Protein AF-A0A812ZFD6-F1 (afdb_monomer)

pLDDT: mean 90.77, std 9.36, range [38.59, 98.44]

Solvent-accessible surface area (backbone atoms only — not comparable to full-atom values): 11708 Å² total; per-residue (Å²): 133,84,74,89,62,96,63,64,65,42,77,73,43,63,62,68,62,51,49,51,53,52,51,54,50,46,64,74,76,55,88,81,48,43,48,73,35,71,71,70,52,71,67,58,51,50,53,51,50,45,55,52,24,56,77,69,76,43,89,73,66,91,85,62,71,73,62,42,67,84,71,52,50,74,67,37,48,49,30,48,52,52,41,55,52,52,45,33,72,73,69,74,47,64,62,62,75,36,69,48,34,31,36,43,47,61,55,60,52,87,73,61,50,33,6,83,84,71,63,39,68,55,82,57,44,71,88,64,56,49,43,31,27,55,51,62,36,31,60,65,48,42,52,24,48,40,38,70,23,60,44,30,63,41,69,67,50,6,59,75,68,74,47,78,60,48,87,61,83,52,52,69,60,41,46,58,62,41,18,71,57,65,40,47,59,60,52,52,49,52,50,50,48,57,62,65,20,48,41,77,60,88,127

Secondary structure (DSSP, 8-state):
-----SS-EEE-S-HHHHHHHHHHHHHHH----GGGG----HHHHHHHHHHHHHHHT----TT--S--GGGS-HHHHHHHHHHHHHHHHHH-S-TTT-TT-EEETTS-GGG--BGGGTSSPPPP-TT---EEETTTTEEPPHHHHHHTTT---SHHHHHHHTSPPPP---HHHHHHHHHT---HHHHHHHHHHHHHHEEEPP-

Radius of gyration: 20.49 Å; Cα contacts (8 Å, |Δi|>4): 259; chains: 1; bounding box: 62×33×55 Å

Structure (mmCIF, N/CA/C/O backbone):
data_AF-A0A812ZFD6-F1
#
_entry.id   AF-A0A812ZFD6-F1
#
loop_
_atom_site.group_PDB
_atom_site.id
_atom_site.type_symbol
_atom_site.label_atom_id
_atom_site.label_alt_id
_atom_site.label_comp_id
_atom_site.label_asym_id
_atom_site.label_entity_id
_atom_site.label_seq_id
_atom_site.pdbx_PDB_ins_code
_atom_site.Cartn_x
_atom_site.Cartn_y
_atom_site.Cartn_z
_atom_site.occupancy
_atom_site.B_iso_or_equiv
_atom_site.auth_seq_id
_atom_site.auth_comp_id
_atom_site.auth_asym_id
_atom_site.auth_atom_id
_atom_site.pdbx_PDB_model_num
ATOM 1 N N . MET A 1 1 ? -20.388 11.808 10.481 1.00 38.59 1 MET A N 1
ATOM 2 C CA . MET A 1 1 ? -21.717 12.448 10.533 1.00 38.59 1 MET A CA 1
ATOM 3 C C . MET A 1 1 ? -22.554 11.677 11.541 1.00 38.59 1 MET A C 1
ATOM 5 O O . MET A 1 1 ? -23.164 10.678 11.188 1.00 38.59 1 MET A O 1
ATOM 9 N N . VAL A 1 2 ? -22.469 12.066 12.817 1.00 45.75 2 VAL A N 1
ATOM 10 C CA . VAL A 1 2 ? -23.421 11.618 13.841 1.00 45.75 2 VAL A CA 1
ATOM 11 C C . VAL A 1 2 ? -24.739 12.280 13.464 1.00 45.75 2 VAL A C 1
ATOM 13 O O . VAL A 1 2 ? -24.801 13.498 13.312 1.00 45.75 2 VAL A O 1
ATOM 16 N N . LEU A 1 3 ? -25.725 11.453 13.144 1.00 46.94 3 LEU A N 1
ATOM 17 C CA . LEU A 1 3 ? -27.019 11.868 12.624 1.00 46.94 3 LEU A CA 1
ATOM 18 C C . LEU A 1 3 ? -27.695 12.857 13.581 1.00 46.94 3 LEU A C 1
ATOM 20 O O . LEU A 1 3 ? -27.591 12.731 14.802 1.00 46.94 3 LEU A O 1
ATOM 24 N N . SER A 1 4 ? -28.418 13.816 13.003 1.00 48.81 4 SER A N 1
ATOM 25 C CA . SER A 1 4 ? -29.312 14.751 13.684 1.00 48.81 4 SER A CA 1
ATOM 26 C C . SER A 1 4 ? -30.487 13.998 14.321 1.00 48.81 4 SER A C 1
ATOM 28 O O . SER A 1 4 ? -31.619 14.029 13.831 1.00 48.81 4 SER A O 1
ATOM 30 N N . HIS A 1 5 ? -30.241 13.247 15.387 1.00 54.66 5 HIS A N 1
ATOM 31 C CA . HIS A 1 5 ? -31.330 12.658 16.143 1.00 54.66 5 HIS A CA 1
ATOM 32 C C . HIS A 1 5 ? -32.097 13.791 16.835 1.00 54.66 5 HIS A C 1
ATOM 34 O O . HIS A 1 5 ? -31.518 14.596 17.555 1.00 54.66 5 HIS A O 1
ATOM 40 N N . LYS A 1 6 ? -33.425 13.836 16.654 1.00 74.06 6 LYS A N 1
ATOM 41 C CA . LYS A 1 6 ? -34.334 14.744 17.389 1.00 74.06 6 LYS A CA 1
ATOM 42 C C . LYS A 1 6 ? -34.405 14.438 18.898 1.00 74.06 6 LYS A C 1
ATOM 44 O O . LYS A 1 6 ? -35.226 15.011 19.606 1.00 74.06 6 LYS A O 1
ATOM 49 N N . GLN A 1 7 ? -33.608 13.488 19.380 1.00 80.31 7 GLN A N 1
ATOM 50 C CA . GLN A 1 7 ? -33.597 13.032 20.762 1.00 80.31 7 GLN A CA 1
ATOM 51 C C . GLN A 1 7 ? -32.464 13.721 21.514 1.00 80.31 7 GLN A C 1
ATOM 53 O O . GLN A 1 7 ? -31.353 13.837 21.003 1.00 80.31 7 GLN A O 1
ATOM 58 N N . ARG A 1 8 ? -32.745 14.163 22.741 1.00 84.81 8 ARG A N 1
ATOM 59 C CA . ARG A 1 8 ? -31.721 14.738 23.613 1.00 84.81 8 ARG A CA 1
ATOM 60 C C . ARG A 1 8 ? -30.782 13.629 24.091 1.00 84.81 8 ARG A C 1
ATOM 62 O O . ARG A 1 8 ? -31.230 12.599 24.597 1.00 84.81 8 ARG A O 1
ATOM 69 N N . THR A 1 9 ? -29.485 13.857 23.947 1.00 88.94 9 THR A N 1
ATOM 70 C CA . THR A 1 9 ? -28.424 12.965 24.423 1.00 88.94 9 THR A CA 1
ATOM 71 C C . THR A 1 9 ? -27.574 13.678 25.464 1.00 88.94 9 THR A C 1
ATOM 73 O O . THR A 1 9 ? -27.375 14.888 25.370 1.00 88.94 9 THR A O 1
ATOM 76 N N . ARG A 1 10 ? -27.032 12.931 26.428 1.00 89.50 10 ARG A N 1
ATOM 77 C CA . ARG A 1 10 ? -25.991 13.416 27.346 1.00 89.50 10 ARG A CA 1
ATOM 78 C C . ARG A 1 10 ? -24.670 12.717 27.056 1.00 89.50 10 ARG A C 1
ATOM 80 O O . ARG A 1 10 ? -24.667 11.543 26.683 1.00 89.50 10 ARG A O 1
ATOM 87 N N . GLN A 1 11 ? -23.567 13.430 27.247 1.00 90.94 11 GLN A N 1
ATOM 88 C CA . GLN A 1 11 ? -22.231 12.857 27.145 1.00 90.94 11 GLN A CA 1
ATOM 89 C C . GLN A 1 11 ? -21.923 12.049 28.415 1.00 90.94 11 GLN A C 1
ATOM 91 O O . GLN A 1 11 ? -22.030 12.570 29.522 1.00 90.94 11 GLN A O 1
ATOM 96 N N . LEU A 1 12 ? -21.588 10.769 28.258 1.00 92.19 12 LEU A N 1
ATOM 97 C CA . LEU A 1 12 ? -21.222 9.859 29.348 1.00 92.19 12 LEU A CA 1
ATOM 98 C C . LEU A 1 12 ? -19.718 9.837 29.630 1.00 92.19 12 LEU A C 1
ATOM 100 O O . LEU A 1 12 ? -19.311 9.527 30.746 1.00 92.19 12 LEU A O 1
ATOM 104 N N . GLN A 1 13 ? -18.901 10.094 28.609 1.00 91.19 13 GLN A N 1
ATOM 105 C CA . GLN A 1 13 ? -17.442 10.004 28.663 1.00 91.19 13 GLN A CA 1
ATOM 106 C C . GLN A 1 13 ? -16.828 11.180 27.913 1.00 91.19 13 GLN A C 1
ATOM 108 O O . GLN A 1 13 ? -17.342 11.579 26.865 1.00 91.19 13 GLN A O 1
ATOM 113 N N . ASP A 1 14 ? -15.702 11.690 28.401 1.00 92.88 14 ASP A N 1
ATOM 114 C CA . ASP A 1 14 ? -14.874 12.629 27.648 1.00 92.88 14 ASP A CA 1
ATOM 115 C C . ASP A 1 14 ? -14.377 11.955 26.353 1.00 92.88 14 ASP A C 1
ATOM 117 O O . ASP A 1 14 ? -13.697 10.924 26.383 1.00 92.88 14 ASP A O 1
ATOM 121 N N . VAL A 1 15 ? -14.779 12.510 25.207 1.00 89.50 15 VAL A N 1
ATOM 122 C CA . VAL A 1 15 ? -14.494 11.955 23.875 1.00 89.50 15 VAL A CA 1
ATOM 123 C C . VAL A 1 15 ? -12.992 11.958 23.592 1.00 89.50 15 VAL A C 1
ATOM 125 O O . VAL A 1 15 ? -12.472 10.982 23.049 1.00 89.50 15 VAL A O 1
ATOM 128 N N . GLU A 1 16 ? -12.290 13.026 23.972 1.00 90.56 16 GLU A N 1
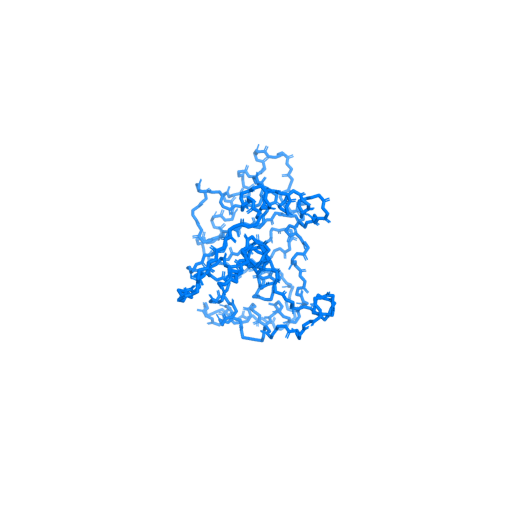ATOM 129 C CA . GLU A 1 16 ? -10.857 13.178 23.722 1.00 90.56 16 GLU A CA 1
ATOM 130 C C . GLU A 1 16 ? -10.064 12.199 24.583 1.00 90.56 16 GLU A C 1
ATOM 132 O O . GLU A 1 16 ? -9.180 11.496 24.083 1.00 90.56 16 GLU A O 1
ATOM 137 N N . GLN A 1 17 ? -10.438 12.073 25.860 1.00 92.12 17 GLN A N 1
ATOM 138 C CA . GLN A 1 17 ? -9.805 11.131 26.774 1.00 92.12 17 GLN A CA 1
ATOM 139 C C . GLN A 1 17 ? -10.021 9.678 26.328 1.00 92.12 17 GLN A C 1
ATOM 141 O O . GLN A 1 17 ? -9.078 8.879 26.339 1.00 92.12 17 GLN A O 1
ATOM 146 N N . LEU A 1 18 ? -11.240 9.318 25.911 1.00 90.31 18 LEU A N 1
ATOM 147 C CA . LEU A 1 18 ? -11.539 7.971 25.425 1.00 90.31 18 LEU A CA 1
ATOM 148 C C . LEU A 1 18 ? -10.776 7.664 24.129 1.00 90.31 18 LEU A C 1
ATOM 150 O O . LEU A 1 18 ? -10.154 6.604 24.021 1.00 90.31 18 LEU A O 1
ATOM 154 N N . TYR A 1 19 ? -10.758 8.601 23.179 1.00 88.38 19 TYR A N 1
ATOM 155 C CA . TYR A 1 19 ? -9.996 8.466 21.939 1.00 88.38 19 TYR A CA 1
ATOM 156 C C . TYR A 1 19 ? -8.495 8.284 22.204 1.00 88.38 19 TYR A C 1
ATOM 158 O O . TYR A 1 19 ? -7.869 7.389 21.625 1.00 88.38 19 TYR A O 1
ATOM 166 N N . ALA A 1 20 ? -7.917 9.077 23.112 1.00 90.56 20 ALA A N 1
ATOM 167 C CA . ALA A 1 20 ? -6.512 8.967 23.494 1.00 90.56 20 ALA A CA 1
ATOM 168 C C . ALA A 1 20 ? -6.195 7.593 24.106 1.00 90.56 20 ALA A C 1
ATOM 170 O O . ALA A 1 20 ? -5.215 6.957 23.712 1.00 90.56 20 ALA A O 1
ATOM 171 N N . ARG A 1 21 ? -7.054 7.089 25.004 1.00 92.00 21 ARG A N 1
ATOM 172 C CA . ARG A 1 21 ? -6.899 5.760 25.624 1.00 92.00 21 ARG A CA 1
ATOM 173 C C . ARG A 1 21 ? -6.946 4.631 24.596 1.00 92.00 21 ARG A C 1
ATOM 175 O O . ARG A 1 21 ? -6.080 3.757 24.617 1.00 92.00 21 ARG A O 1
ATOM 182 N N . VAL A 1 22 ? -7.924 4.648 23.687 1.00 88.75 22 VAL A N 1
ATOM 183 C CA . VAL A 1 22 ? -8.048 3.633 22.625 1.00 88.75 22 VAL A CA 1
ATOM 184 C C . VAL A 1 22 ? -6.852 3.697 21.673 1.00 88.75 22 VAL A C 1
ATOM 186 O O . VAL A 1 22 ? -6.271 2.664 21.346 1.00 88.75 22 VAL A O 1
ATOM 189 N N . SER A 1 23 ? -6.422 4.899 21.286 1.00 88.69 23 SER A N 1
ATOM 190 C CA . SER A 1 23 ? -5.265 5.088 20.403 1.00 88.69 23 SER A CA 1
ATOM 191 C C . SER A 1 23 ? -3.971 4.563 21.028 1.00 88.69 23 SER A C 1
ATOM 193 O O . SER A 1 23 ? -3.224 3.836 20.376 1.00 88.69 23 SER A O 1
ATOM 195 N N . GLN A 1 24 ? -3.720 4.869 22.306 1.00 90.56 24 GLN A N 1
ATOM 196 C CA . GLN A 1 24 ? -2.566 4.344 23.043 1.00 90.56 24 GLN A CA 1
ATOM 197 C C . GLN A 1 24 ? -2.605 2.818 23.153 1.00 90.56 24 GLN A C 1
ATOM 199 O O . GLN A 1 24 ? -1.572 2.166 23.003 1.00 90.56 24 GLN A O 1
ATOM 204 N N . HIS A 1 25 ? -3.789 2.241 23.381 1.00 91.31 25 HIS A N 1
ATOM 205 C CA . HIS A 1 25 ? -3.961 0.793 23.398 1.00 91.31 25 HIS A CA 1
ATOM 206 C C . HIS A 1 25 ? -3.584 0.180 22.042 1.00 91.31 25 HIS A C 1
ATOM 208 O O . HIS A 1 25 ? -2.749 -0.718 21.992 1.00 91.31 25 HIS A O 1
ATOM 214 N N . ILE A 1 26 ? -4.108 0.711 20.934 1.00 88.25 26 ILE A N 1
ATOM 215 C CA . ILE A 1 26 ? -3.783 0.219 19.586 1.00 88.25 26 ILE A CA 1
ATOM 216 C C . ILE A 1 26 ? -2.277 0.307 19.317 1.00 88.25 26 ILE A C 1
ATOM 218 O O . ILE A 1 26 ? -1.687 -0.681 18.899 1.00 88.25 26 ILE A O 1
ATOM 222 N N . VAL A 1 27 ? -1.636 1.442 19.615 1.00 87.50 27 VAL A N 1
ATOM 223 C CA . VAL A 1 27 ? -0.183 1.620 19.418 1.00 87.50 27 VAL A CA 1
ATOM 224 C C . VAL A 1 27 ? 0.639 0.610 20.227 1.00 87.50 27 VAL A C 1
ATOM 226 O O . VAL A 1 27 ? 1.700 0.185 19.777 1.00 87.50 27 VAL A O 1
ATOM 229 N N . ARG A 1 28 ? 0.162 0.207 21.411 1.00 91.06 28 ARG A N 1
ATOM 230 C CA . ARG A 1 28 ? 0.856 -0.755 22.276 1.00 91.06 28 ARG A CA 1
ATOM 231 C C . ARG A 1 28 ? 0.767 -2.196 21.771 1.00 91.06 28 ARG A C 1
ATOM 233 O O . ARG A 1 28 ? 1.714 -2.949 21.975 1.00 91.06 28 ARG A O 1
ATOM 240 N N . TYR A 1 29 ? -0.356 -2.586 21.170 1.00 90.56 29 TYR A N 1
ATOM 241 C CA . TYR A 1 29 ? -0.624 -3.985 20.806 1.00 90.56 29 TYR A CA 1
ATOM 242 C C . TYR A 1 29 ? -0.514 -4.274 19.308 1.00 90.56 29 TYR A C 1
ATOM 244 O O . TYR A 1 29 ? -0.352 -5.429 18.924 1.00 90.56 29 TYR A O 1
ATOM 252 N N . VAL A 1 30 ? -0.581 -3.250 18.458 1.00 87.50 30 VAL A N 1
ATOM 253 C CA . VAL A 1 30 ? -0.520 -3.396 17.005 1.00 87.50 30 VAL A CA 1
ATOM 254 C C . VAL A 1 30 ? 0.783 -2.794 16.501 1.00 87.50 30 VAL A C 1
ATOM 256 O O . VAL A 1 30 ? 0.959 -1.578 16.474 1.00 87.50 30 VAL A O 1
ATOM 259 N N . SER A 1 31 ? 1.689 -3.660 16.054 1.00 88.69 31 SER A N 1
ATOM 260 C CA . SER A 1 31 ? 2.886 -3.264 15.319 1.00 88.69 31 SER A CA 1
ATOM 261 C C . SER A 1 31 ? 2.797 -3.860 13.923 1.00 88.69 31 SER A C 1
ATOM 263 O O . SER A 1 31 ? 2.848 -5.074 13.764 1.00 88.69 31 SER A O 1
ATOM 265 N N . THR A 1 32 ? 2.605 -3.002 12.925 1.00 93.25 32 THR A N 1
ATOM 266 C CA . THR A 1 32 ? 2.693 -3.381 11.512 1.00 93.25 32 THR A CA 1
ATOM 267 C C . THR A 1 32 ? 3.792 -2.569 10.856 1.00 93.25 32 THR A C 1
ATOM 269 O O . THR A 1 32 ? 4.031 -1.408 11.200 1.00 93.25 32 THR A O 1
ATOM 272 N N . GLN A 1 33 ? 4.466 -3.187 9.902 1.00 96.75 33 GLN A N 1
ATOM 273 C CA . GLN A 1 33 ? 5.512 -2.596 9.094 1.00 96.75 33 GLN A CA 1
ATOM 274 C C . GLN A 1 33 ? 5.076 -2.576 7.626 1.00 96.75 33 GLN A C 1
ATOM 276 O O . GLN A 1 33 ? 4.234 -3.374 7.213 1.00 96.75 33 GLN A O 1
ATOM 281 N N . PRO A 1 34 ? 5.652 -1.697 6.787 1.00 97.69 34 PRO A N 1
ATOM 282 C CA . PRO A 1 34 ? 5.332 -1.656 5.365 1.00 97.69 34 PRO A CA 1
ATOM 283 C C . PRO A 1 34 ? 5.435 -3.019 4.674 1.00 97.69 34 PRO A C 1
ATOM 285 O O . PRO A 1 34 ? 4.625 -3.309 3.799 1.00 97.69 34 PRO A O 1
ATOM 288 N N . SER A 1 35 ? 6.400 -3.855 5.071 1.00 97.81 35 SER A N 1
ATOM 289 C CA . SER A 1 35 ? 6.595 -5.193 4.507 1.00 97.81 35 SER A CA 1
ATOM 290 C C . SER A 1 35 ? 5.449 -6.174 4.780 1.00 97.81 35 SER A C 1
ATOM 292 O O . SER A 1 35 ? 5.219 -7.032 3.927 1.00 97.81 35 SER A O 1
ATOM 294 N N . ASP A 1 36 ? 4.708 -6.016 5.880 1.00 97.12 36 ASP A N 1
ATOM 295 C CA . ASP A 1 36 ? 3.601 -6.905 6.270 1.00 97.12 36 ASP A CA 1
ATOM 296 C C . ASP A 1 36 ? 2.416 -6.811 5.302 1.00 97.12 36 ASP A C 1
ATOM 298 O O . ASP A 1 36 ? 1.641 -7.751 5.152 1.00 97.12 36 ASP A O 1
ATOM 302 N N . TYR A 1 37 ? 2.291 -5.685 4.597 1.00 97.38 37 TYR A N 1
ATOM 303 C CA . TYR A 1 37 ? 1.21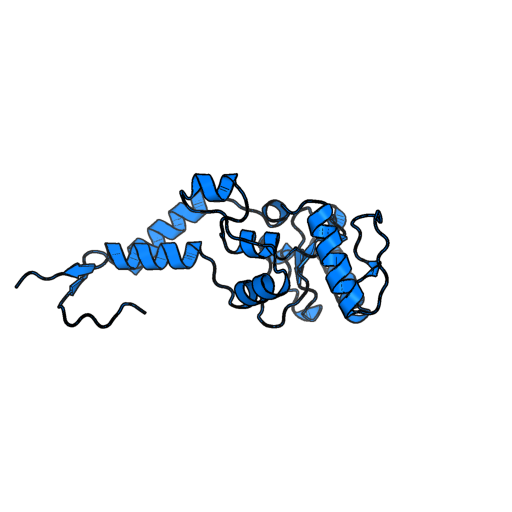5 -5.467 3.635 1.00 97.38 37 TYR A CA 1
ATOM 304 C C . TYR A 1 37 ? 1.478 -6.105 2.271 1.00 97.38 37 TYR A C 1
ATOM 306 O O . TYR A 1 37 ? 0.569 -6.122 1.448 1.00 97.38 37 TYR A O 1
ATOM 314 N N . PHE A 1 38 ? 2.680 -6.631 2.003 1.00 97.44 38 PHE A N 1
ATOM 315 C CA . PHE A 1 38 ? 3.032 -7.244 0.716 1.00 97.44 38 PHE A CA 1
ATOM 316 C C . PHE A 1 38 ? 2.605 -8.717 0.644 1.00 97.44 38 PHE A C 1
ATOM 318 O O . PHE A 1 38 ? 3.441 -9.619 0.593 1.00 97.44 38 PHE A O 1
ATOM 325 N N . ILE A 1 39 ? 1.292 -8.935 0.660 1.00 97.06 39 ILE A N 1
ATOM 326 C CA . ILE A 1 39 ? 0.635 -10.247 0.758 1.00 97.06 39 ILE A CA 1
ATOM 327 C C . ILE A 1 39 ? 0.231 -10.858 -0.592 1.00 97.06 39 ILE A C 1
ATOM 329 O O . ILE A 1 39 ? -0.281 -11.977 -0.617 1.00 97.06 39 ILE A O 1
ATOM 333 N N . SER A 1 40 ? 0.380 -10.133 -1.707 1.00 95.88 40 SER A N 1
ATOM 334 C CA . SER A 1 40 ? -0.072 -10.649 -3.002 1.00 95.88 40 SER A CA 1
ATOM 335 C C . SER A 1 40 ? 0.837 -11.753 -3.521 1.00 95.88 40 SER A C 1
ATOM 337 O O . SER A 1 40 ? 2.066 -11.645 -3.479 1.00 95.88 40 SER A O 1
ATOM 339 N N . ASP A 1 41 ? 0.218 -12.790 -4.081 1.00 94.06 41 ASP A N 1
ATOM 340 C CA . ASP A 1 41 ? 0.938 -13.876 -4.735 1.00 94.06 41 ASP A CA 1
ATOM 341 C C . ASP A 1 41 ? 1.509 -13.448 -6.103 1.00 94.06 41 ASP A C 1
ATOM 343 O O . ASP A 1 41 ? 1.261 -12.350 -6.623 1.00 94.06 41 ASP A O 1
ATOM 347 N N . LYS A 1 42 ? 2.311 -14.333 -6.706 1.00 92.75 42 LYS A N 1
ATOM 348 C CA . LYS A 1 42 ? 2.943 -14.081 -8.009 1.00 92.75 42 LYS A CA 1
ATOM 349 C C . LYS A 1 42 ? 1.905 -13.865 -9.119 1.00 92.75 42 LYS A C 1
ATOM 351 O O . LYS A 1 42 ? 2.127 -13.034 -9.998 1.00 92.75 42 LYS A O 1
ATOM 356 N N . THR A 1 43 ? 0.783 -14.579 -9.079 1.00 91.69 43 THR A N 1
ATOM 357 C CA . THR A 1 43 ? -0.283 -14.502 -10.086 1.00 91.69 43 THR A CA 1
ATOM 358 C C . THR A 1 43 ? -0.966 -13.137 -10.052 1.00 91.69 43 THR A C 1
ATOM 360 O O . THR A 1 43 ? -1.141 -12.503 -11.094 1.00 91.69 43 THR A O 1
ATOM 363 N N . GLU A 1 44 ? -1.291 -12.636 -8.861 1.00 92.12 44 GLU A N 1
ATOM 364 C CA . GLU A 1 44 ? -1.852 -11.303 -8.650 1.00 92.12 44 GLU A CA 1
ATOM 365 C C . GLU A 1 44 ? -0.886 -10.207 -9.112 1.00 92.12 44 GLU A C 1
ATOM 367 O O . GLU A 1 44 ? -1.299 -9.282 -9.818 1.00 92.12 44 GLU A O 1
ATOM 372 N N . CYS A 1 45 ? 0.403 -10.341 -8.777 1.00 94.06 45 CYS A N 1
ATOM 373 C CA . CYS A 1 45 ? 1.440 -9.407 -9.215 1.00 94.06 45 CYS A CA 1
ATOM 374 C C . CYS A 1 45 ? 1.548 -9.356 -10.749 1.00 94.06 45 CYS A C 1
ATOM 376 O O . CYS A 1 45 ? 1.565 -8.268 -11.329 1.00 94.06 45 CYS A O 1
ATOM 378 N N . ILE A 1 46 ? 1.569 -10.516 -11.419 1.00 92.69 46 ILE A N 1
ATOM 379 C CA . ILE A 1 46 ? 1.626 -10.604 -12.888 1.00 92.69 46 ILE A CA 1
ATOM 380 C C . ILE A 1 46 ? 0.376 -9.989 -13.518 1.00 92.69 46 ILE A C 1
ATOM 382 O O . ILE A 1 46 ? 0.490 -9.222 -14.474 1.00 92.69 46 ILE A O 1
ATOM 386 N N . ARG A 1 47 ? -0.814 -10.272 -12.977 1.00 91.50 47 ARG A N 1
ATOM 387 C CA . ARG A 1 47 ? -2.075 -9.715 -13.482 1.00 91.50 47 ARG A CA 1
ATOM 388 C C . ARG A 1 47 ? -2.064 -8.186 -13.450 1.00 91.50 47 ARG A C 1
ATOM 390 O O . ARG A 1 47 ? -2.451 -7.541 -14.423 1.00 91.50 47 ARG A O 1
ATOM 397 N N . GLU A 1 48 ? -1.593 -7.584 -12.360 1.00 92.88 48 GLU A N 1
ATOM 398 C CA . GLU A 1 48 ? -1.468 -6.125 -12.286 1.00 92.88 48 GLU A CA 1
ATOM 399 C C . GLU A 1 48 ? -0.398 -5.559 -13.212 1.00 92.88 48 GLU A C 1
ATOM 401 O O . GLU A 1 48 ? -0.629 -4.531 -13.858 1.00 92.88 48 GLU A O 1
ATOM 406 N N . ALA A 1 49 ? 0.745 -6.238 -13.318 1.00 94.06 49 ALA A N 1
ATOM 407 C CA . ALA A 1 49 ? 1.791 -5.874 -14.262 1.00 94.06 49 ALA A CA 1
ATOM 408 C C . ALA A 1 49 ? 1.255 -5.857 -15.702 1.00 94.06 49 ALA A C 1
ATOM 410 O O . ALA A 1 49 ? 1.483 -4.886 -16.420 1.00 94.06 49 ALA A O 1
ATOM 411 N N . GLN A 1 50 ? 0.470 -6.862 -16.102 1.00 93.50 50 GLN A N 1
ATOM 412 C CA . GLN A 1 50 ? -0.163 -6.943 -17.423 1.00 93.50 50 GLN A CA 1
ATOM 413 C C . GLN A 1 50 ? -1.151 -5.799 -17.676 1.00 93.50 50 GLN A C 1
ATOM 415 O O . GLN A 1 50 ? -1.110 -5.176 -18.740 1.00 93.50 50 GLN A O 1
ATOM 420 N N 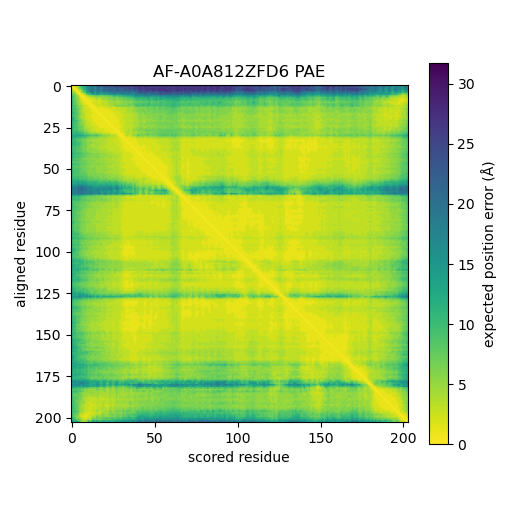. ILE A 1 51 ? -2.009 -5.476 -16.701 1.00 92.88 51 ILE A N 1
ATOM 421 C CA . ILE A 1 51 ? -2.946 -4.345 -16.807 1.00 92.88 51 ILE A CA 1
ATOM 422 C C . ILE A 1 51 ? -2.171 -3.042 -17.028 1.00 92.88 51 ILE A C 1
ATOM 424 O O . ILE A 1 51 ? -2.505 -2.259 -17.920 1.00 92.88 51 ILE A O 1
ATOM 428 N N . ARG A 1 52 ? -1.112 -2.812 -16.243 1.00 93.25 52 ARG A N 1
ATOM 429 C CA . ARG A 1 52 ? -0.301 -1.592 -16.334 1.00 93.25 52 ARG A CA 1
ATOM 430 C C . ARG A 1 52 ? 0.505 -1.530 -17.628 1.00 93.25 52 ARG A C 1
ATOM 432 O O . ARG A 1 52 ? 0.603 -0.465 -18.229 1.00 93.25 52 ARG A O 1
ATOM 439 N N . ALA A 1 53 ? 1.054 -2.653 -18.072 1.00 94.50 53 ALA A N 1
ATOM 440 C CA . ALA A 1 53 ? 1.789 -2.744 -19.323 1.00 94.50 53 ALA A CA 1
ATOM 441 C C . ALA A 1 53 ? 0.882 -2.463 -20.524 1.00 94.50 53 ALA A C 1
ATOM 443 O O . ALA A 1 53 ? 1.241 -1.655 -21.374 1.00 94.50 53 ALA A O 1
ATOM 444 N N . THR A 1 54 ? -0.342 -3.000 -20.515 1.00 94.75 54 THR A N 1
ATOM 445 C CA . THR A 1 54 ? -1.373 -2.696 -21.519 1.00 94.75 54 THR A CA 1
ATOM 446 C C . THR A 1 54 ? -1.678 -1.198 -21.562 1.00 94.75 54 THR A C 1
ATOM 448 O O . THR A 1 54 ? -1.671 -0.602 -22.634 1.00 94.75 54 THR A O 1
ATOM 451 N N . GLN A 1 55 ? -1.859 -0.555 -20.401 1.00 93.19 55 GLN A N 1
ATOM 452 C CA . GLN A 1 55 ? -2.053 0.903 -20.313 1.00 93.19 55 GLN A CA 1
ATOM 453 C C . GLN A 1 55 ? -0.866 1.708 -20.864 1.00 93.19 55 GLN A C 1
ATOM 455 O O . GLN A 1 55 ? -1.045 2.844 -21.291 1.00 93.19 55 GLN A O 1
ATOM 460 N N . ARG A 1 56 ? 0.343 1.141 -20.821 1.00 94.62 56 ARG A N 1
ATOM 461 C CA . ARG A 1 56 ? 1.589 1.771 -21.282 1.00 94.62 56 ARG A CA 1
ATOM 462 C C . ARG A 1 56 ? 1.979 1.364 -22.708 1.00 94.62 56 ARG A C 1
ATOM 464 O O . ARG A 1 56 ? 2.993 1.847 -23.196 1.00 94.62 56 ARG A O 1
ATOM 471 N N . GLY A 1 57 ? 1.219 0.484 -23.364 1.00 95.06 57 GLY A N 1
ATOM 472 C CA . GLY A 1 57 ? 1.571 -0.064 -24.679 1.00 95.06 57 GLY A CA 1
ATOM 473 C C . GLY A 1 57 ? 2.810 -0.971 -24.671 1.00 95.06 57 GLY A C 1
ATOM 474 O O . GLY A 1 57 ? 3.457 -1.131 -25.701 1.00 95.06 57 GLY A O 1
ATOM 475 N N . VAL A 1 58 ? 3.161 -1.559 -23.523 1.00 94.19 58 VAL A N 1
ATOM 476 C CA . VAL A 1 58 ? 4.311 -2.464 -23.359 1.00 94.19 58 VAL A CA 1
ATOM 477 C C . VAL A 1 58 ? 3.814 -3.909 -23.285 1.00 94.19 58 VAL A C 1
ATOM 479 O O . VAL A 1 58 ? 2.791 -4.191 -22.660 1.00 94.19 58 VAL A O 1
ATOM 482 N N . ARG A 1 59 ? 4.534 -4.850 -23.904 1.00 89.06 59 ARG A N 1
ATOM 483 C CA . ARG A 1 59 ? 4.238 -6.287 -23.786 1.00 89.06 59 ARG A CA 1
ATOM 484 C C . ARG A 1 59 ? 4.931 -6.871 -22.556 1.00 89.06 59 ARG A C 1
ATOM 486 O O . ARG A 1 59 ? 6.128 -6.677 -22.379 1.00 89.06 59 ARG A O 1
ATOM 493 N N . VAL A 1 60 ? 4.186 -7.614 -21.739 1.00 87.94 60 VAL A N 1
ATOM 494 C CA . VAL A 1 60 ? 4.722 -8.405 -20.620 1.00 87.94 60 VAL A CA 1
ATOM 495 C C . VAL A 1 60 ? 4.590 -9.876 -20.968 1.00 87.94 60 VAL A C 1
ATOM 497 O O . VAL A 1 60 ? 3.495 -10.338 -21.291 1.00 87.94 60 VAL A O 1
ATOM 500 N N . TYR A 1 61 ? 5.698 -10.607 -20.893 1.00 84.56 61 TYR A N 1
ATOM 501 C CA . TYR A 1 61 ? 5.705 -12.041 -21.150 1.00 84.56 61 TYR A CA 1
ATOM 502 C C . TYR A 1 61 ? 5.267 -12.818 -19.899 1.00 84.56 61 TYR A C 1
ATOM 504 O O . TYR A 1 61 ? 5.782 -12.554 -18.806 1.00 84.56 61 TYR A O 1
ATOM 512 N N . PRO A 1 62 ? 4.336 -13.781 -20.031 1.00 76.56 62 PRO A N 1
ATOM 513 C CA . PRO A 1 62 ? 4.004 -14.701 -18.950 1.00 76.56 62 PRO A CA 1
ATOM 514 C C . PRO A 1 62 ? 5.262 -15.457 -18.507 1.00 76.56 62 PRO A C 1
ATOM 516 O O . PRO A 1 62 ? 5.971 -16.015 -19.338 1.00 76.56 62 PRO A O 1
ATOM 519 N N . GLY A 1 63 ? 5.551 -15.461 -17.205 1.00 78.12 63 GLY A N 1
ATOM 520 C CA . GLY A 1 63 ? 6.715 -16.157 -16.642 1.00 78.12 63 GLY A CA 1
ATOM 521 C C . GLY A 1 63 ? 7.946 -15.284 -16.389 1.00 78.12 63 GLY A C 1
ATOM 522 O O . GLY A 1 63 ? 8.880 -15.767 -15.751 1.00 78.12 63 GLY A O 1
ATOM 523 N N . ALA A 1 64 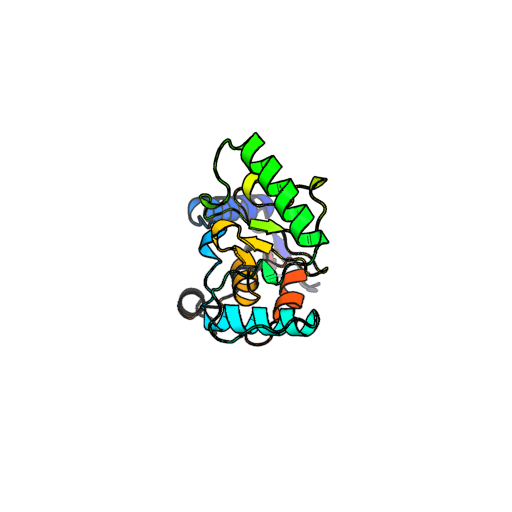? 7.934 -14.011 -16.799 1.00 69.88 64 ALA A N 1
ATOM 524 C CA . ALA A 1 64 ? 8.973 -13.063 -16.409 1.00 69.88 64 ALA A CA 1
ATOM 525 C C . ALA A 1 64 ? 9.072 -12.931 -14.874 1.00 69.88 64 ALA A C 1
ATOM 527 O O . ALA A 1 64 ? 8.090 -13.113 -14.143 1.00 69.88 64 ALA A O 1
ATOM 528 N N . ASP A 1 65 ? 10.284 -12.641 -14.400 1.00 78.31 65 ASP A N 1
ATOM 529 C CA . ASP A 1 65 ? 10.569 -12.314 -13.004 1.00 78.31 65 ASP A CA 1
ATOM 530 C C . ASP A 1 65 ? 9.628 -11.186 -12.518 1.00 78.31 65 ASP A C 1
ATOM 532 O O . ASP A 1 65 ?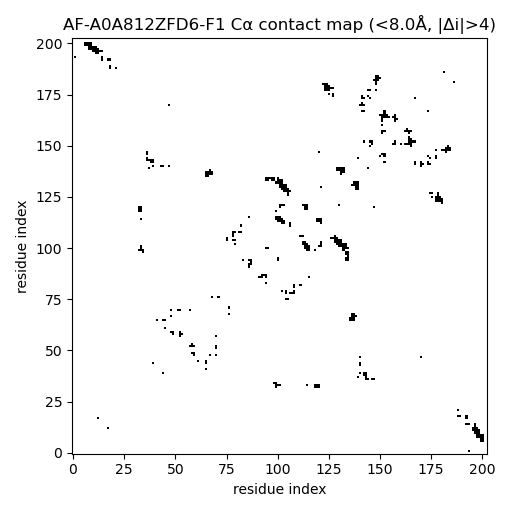 9.309 -10.287 -13.304 1.00 78.31 65 ASP A O 1
ATOM 536 N N . PRO A 1 66 ? 9.149 -11.206 -11.257 1.00 78.06 66 PRO A N 1
ATOM 537 C CA . PRO A 1 66 ? 8.379 -10.107 -10.676 1.00 78.06 66 PRO A CA 1
ATOM 538 C C . PRO A 1 66 ? 9.094 -8.746 -10.654 1.00 78.06 66 PRO A C 1
ATOM 540 O O . PRO A 1 66 ? 8.473 -7.786 -10.202 1.00 78.06 66 PRO A O 1
ATOM 543 N N . ASN A 1 67 ? 10.340 -8.616 -11.121 1.00 91.62 67 ASN A N 1
ATOM 544 C CA . ASN A 1 67 ? 10.950 -7.310 -11.341 1.00 91.62 67 ASN A CA 1
ATOM 545 C C . ASN A 1 67 ? 10.172 -6.485 -12.394 1.00 91.62 67 ASN A C 1
ATOM 547 O O . ASN A 1 67 ? 10.236 -6.720 -13.605 1.00 91.62 67 ASN A O 1
ATOM 551 N N . LEU A 1 68 ? 9.470 -5.458 -11.913 1.00 95.12 68 LEU A N 1
ATOM 552 C CA . LEU A 1 68 ? 8.646 -4.557 -12.717 1.00 95.12 68 LEU A CA 1
ATOM 553 C C . LEU A 1 68 ? 9.370 -3.258 -13.108 1.00 95.12 68 LEU A C 1
ATOM 555 O O . LEU A 1 68 ? 8.722 -2.334 -13.604 1.00 95.12 68 LEU A O 1
ATOM 559 N N . ASP A 1 69 ? 10.690 -3.159 -12.914 1.00 95.25 69 ASP A N 1
ATOM 560 C CA . ASP A 1 69 ? 11.486 -1.970 -13.258 1.00 95.25 69 ASP A CA 1
ATOM 561 C C . ASP A 1 69 ? 11.310 -1.595 -14.725 1.00 95.25 69 ASP A C 1
ATOM 563 O O . ASP A 1 69 ? 11.179 -0.419 -15.071 1.00 95.25 69 ASP A O 1
ATOM 567 N N . SER A 1 70 ? 11.266 -2.612 -15.591 1.00 93.38 70 SER A N 1
ATOM 568 C CA . SER A 1 70 ? 11.059 -2.470 -17.034 1.00 93.38 70 SER A CA 1
ATOM 569 C C . SER A 1 70 ? 9.780 -1.696 -17.364 1.00 93.38 70 SER A C 1
ATOM 571 O O . SER A 1 70 ? 9.749 -0.953 -18.346 1.00 93.38 70 SER A O 1
ATOM 573 N N . LEU A 1 71 ? 8.762 -1.799 -16.508 1.00 95.19 71 LEU A N 1
ATOM 574 C CA . LEU A 1 71 ? 7.479 -1.154 -16.708 1.00 95.19 71 LEU A CA 1
ATOM 575 C C . LEU A 1 71 ? 7.466 0.298 -16.252 1.00 95.19 71 LEU A C 1
ATOM 577 O O . LEU A 1 71 ? 6.568 1.009 -16.690 1.00 95.19 71 LEU A O 1
ATOM 581 N N . LEU A 1 72 ? 8.412 0.766 -15.427 1.00 96.69 72 LEU A N 1
ATOM 582 C CA . LEU A 1 72 ? 8.455 2.148 -14.934 1.00 96.69 72 LEU A CA 1
ATOM 583 C C . LEU A 1 72 ? 8.643 3.171 -16.066 1.00 96.69 72 LEU A C 1
ATOM 585 O O . LEU A 1 72 ? 9.505 3.014 -16.935 1.00 96.69 72 LEU A O 1
ATOM 589 N N . LEU A 1 73 ? 7.879 4.266 -16.004 1.00 96.62 73 LEU A N 1
ATOM 590 C CA . LEU A 1 73 ? 8.027 5.409 -16.908 1.00 96.62 73 LEU A CA 1
ATOM 591 C C . LEU A 1 73 ? 9.370 6.123 -16.670 1.00 96.62 73 LEU A C 1
ATOM 593 O O . LEU A 1 73 ? 9.867 6.115 -15.542 1.00 96.62 73 LEU A O 1
ATOM 597 N N . PRO A 1 74 ? 9.922 6.845 -17.665 1.00 97.50 74 PRO A N 1
ATOM 598 C CA . PRO A 1 74 ? 11.179 7.582 -17.500 1.00 97.50 74 PRO A CA 1
ATOM 599 C C . PRO A 1 74 ? 11.184 8.531 -16.291 1.00 97.50 74 PRO A C 1
ATOM 601 O O . PRO A 1 74 ? 12.159 8.584 -15.542 1.00 97.50 74 PRO A O 1
ATOM 604 N N . ARG A 1 75 ? 10.065 9.230 -16.047 1.00 97.25 75 ARG A N 1
ATOM 605 C CA . ARG A 1 75 ? 9.887 10.086 -14.863 1.00 97.25 75 ARG A CA 1
ATOM 606 C C . ARG A 1 75 ? 9.962 9.287 -13.560 1.00 97.25 75 ARG A C 1
ATOM 608 O O . ARG A 1 75 ? 10.648 9.703 -12.636 1.00 97.25 75 ARG A O 1
ATOM 615 N N . GLU A 1 76 ? 9.258 8.159 -13.485 1.00 97.62 76 GLU A N 1
ATOM 616 C CA . GLU A 1 76 ? 9.214 7.301 -12.291 1.00 97.62 76 GLU A CA 1
ATOM 617 C C . GLU A 1 76 ? 10.607 6.736 -11.973 1.00 97.62 76 GLU A C 1
ATOM 619 O O . GLU A 1 76 ? 11.031 6.773 -10.820 1.00 97.62 76 GLU A O 1
ATOM 624 N N . ARG A 1 77 ? 11.353 6.304 -12.999 1.00 98.00 77 ARG A N 1
ATOM 625 C CA . ARG A 1 77 ? 12.741 5.833 -12.859 1.00 98.00 77 ARG A CA 1
ATOM 626 C C . ARG A 1 77 ? 13.677 6.919 -12.340 1.00 98.00 77 ARG A C 1
ATOM 628 O O . ARG A 1 77 ? 14.506 6.637 -11.480 1.00 98.00 77 ARG A O 1
ATOM 635 N N . ARG A 1 78 ? 13.537 8.157 -12.832 1.00 98.25 78 ARG A N 1
ATOM 636 C CA . ARG A 1 78 ? 14.328 9.298 -12.347 1.00 98.25 78 ARG A CA 1
ATOM 637 C C . ARG A 1 78 ? 14.059 9.561 -10.865 1.00 98.25 78 ARG A C 1
ATOM 639 O O . ARG A 1 78 ? 15.000 9.586 -10.084 1.00 98.25 78 ARG A O 1
ATOM 646 N N . VAL A 1 79 ? 12.784 9.658 -10.474 1.00 98.06 79 VAL A N 1
ATOM 647 C CA . VAL A 1 79 ? 12.386 9.860 -9.068 1.00 98.06 79 VAL A CA 1
ATOM 648 C C . VAL A 1 79 ? 12.917 8.737 -8.176 1.00 98.06 79 VAL A C 1
ATOM 650 O O . VAL A 1 79 ? 13.457 9.016 -7.107 1.00 98.06 79 VAL A O 1
ATOM 653 N N . LEU A 1 80 ? 12.806 7.481 -8.621 1.00 98.19 80 LEU A N 1
ATOM 654 C CA . LEU A 1 80 ? 13.356 6.334 -7.904 1.00 98.19 80 LEU A CA 1
ATOM 655 C C . LEU A 1 80 ? 14.873 6.477 -7.725 1.00 98.19 80 LEU A C 1
ATOM 657 O O . LEU A 1 80 ? 15.352 6.419 -6.599 1.00 98.19 80 LEU A O 1
ATOM 661 N N . SER A 1 81 ? 15.621 6.724 -8.802 1.00 98.44 81 SER A N 1
ATOM 662 C CA . SER A 1 81 ? 17.081 6.887 -8.764 1.00 98.44 81 SER A CA 1
ATOM 663 C C . SER A 1 81 ? 17.527 7.999 -7.809 1.00 98.44 81 SER A C 1
ATOM 665 O O . SER A 1 81 ? 18.408 7.781 -6.972 1.00 98.44 81 SER A O 1
ATOM 667 N N . ASP A 1 82 ? 16.894 9.172 -7.894 1.00 98.38 82 ASP A N 1
ATOM 668 C CA . ASP A 1 82 ? 17.192 10.316 -7.030 1.00 98.38 82 ASP A CA 1
ATOM 669 C C . ASP A 1 82 ? 16.975 9.958 -5.557 1.00 98.38 82 ASP A C 1
ATOM 671 O O . ASP A 1 82 ? 17.845 10.188 -4.714 1.00 98.38 82 ASP A O 1
ATOM 675 N N . LEU A 1 83 ? 15.836 9.335 -5.240 1.00 98.25 83 LEU A N 1
ATOM 676 C CA . LEU A 1 83 ? 15.515 8.937 -3.875 1.00 98.25 83 LEU A CA 1
ATOM 677 C C . LEU A 1 83 ? 16.458 7.838 -3.372 1.00 98.25 83 LEU A C 1
ATOM 679 O O . LEU A 1 83 ? 16.944 7.944 -2.251 1.00 98.25 83 LEU A O 1
ATOM 683 N N . LEU A 1 84 ? 16.828 6.846 -4.185 1.00 98.31 84 LEU A N 1
ATOM 684 C CA . LEU A 1 84 ? 17.836 5.850 -3.793 1.00 98.31 84 LEU A CA 1
ATOM 685 C C . LEU A 1 84 ? 19.194 6.502 -3.475 1.00 98.31 84 LEU A C 1
ATOM 687 O O . LEU A 1 84 ? 19.879 6.079 -2.543 1.00 98.31 84 LEU A O 1
ATOM 691 N N . CYS A 1 85 ? 19.586 7.549 -4.208 1.00 98.38 85 CYS A N 1
ATOM 692 C CA . CYS A 1 85 ? 20.783 8.336 -3.901 1.00 98.38 85 CYS A CA 1
ATOM 693 C C . CYS A 1 85 ? 20.658 9.055 -2.547 1.00 98.38 85 CYS A C 1
ATOM 695 O O . CYS A 1 85 ? 21.558 8.957 -1.710 1.00 98.38 85 CYS A O 1
ATOM 697 N N . VAL A 1 86 ? 19.527 9.722 -2.293 1.00 98.06 86 VAL A N 1
ATOM 698 C CA . VAL A 1 86 ? 19.249 10.378 -1.003 1.00 98.06 86 VAL A CA 1
ATOM 699 C C . VAL A 1 86 ? 19.243 9.364 0.145 1.00 98.06 86 VAL A C 1
ATOM 701 O O . VAL A 1 86 ? 19.830 9.632 1.193 1.00 98.06 86 VAL A O 1
ATOM 704 N N . TYR A 1 87 ? 18.638 8.190 -0.050 1.00 98.25 87 TYR A N 1
ATOM 705 C CA . TYR A 1 87 ? 18.566 7.138 0.963 1.00 98.25 87 TYR A CA 1
ATOM 706 C C . TYR A 1 87 ? 19.965 6.688 1.383 1.00 98.25 87 TYR A C 1
ATOM 708 O O . TYR A 1 87 ? 20.287 6.728 2.569 1.00 98.25 87 TYR A O 1
ATOM 716 N N . ARG A 1 88 ? 20.831 6.349 0.417 1.00 98.44 88 ARG A N 1
ATOM 717 C CA . ARG A 1 88 ? 22.216 5.930 0.695 1.00 98.44 88 ARG A CA 1
ATOM 718 C C . ARG A 1 88 ? 22.995 7.003 1.450 1.00 98.44 88 ARG A C 1
ATOM 720 O O . ARG A 1 88 ? 23.693 6.687 2.409 1.00 98.44 88 ARG A O 1
ATOM 727 N N . LYS A 1 89 ? 22.840 8.275 1.064 1.00 98.19 89 LYS A N 1
ATOM 728 C CA . LYS A 1 89 ? 23.483 9.405 1.757 1.00 98.19 89 LYS A CA 1
ATOM 729 C C . LYS A 1 89 ? 23.007 9.541 3.206 1.00 98.19 89 LYS A C 1
ATOM 731 O O . LYS A 1 89 ? 23.824 9.786 4.089 1.00 98.19 89 LYS A O 1
ATOM 736 N N . LYS A 1 90 ? 21.703 9.386 3.449 1.00 97.94 90 LYS A N 1
ATOM 737 C CA . LYS A 1 90 ? 21.082 9.608 4.762 1.00 97.94 90 LYS A CA 1
ATOM 738 C C . LYS A 1 90 ? 21.2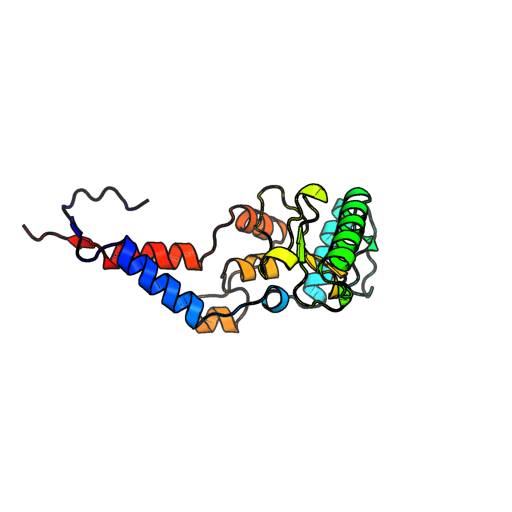61 8.430 5.722 1.00 97.94 90 LYS A C 1
ATOM 740 O O . LYS A 1 90 ? 21.589 8.645 6.883 1.00 97.94 90 LYS A O 1
ATOM 745 N N . HIS A 1 91 ? 21.044 7.208 5.247 1.00 97.62 91 HIS A N 1
ATOM 746 C CA . HIS A 1 91 ? 20.996 6.005 6.082 1.00 97.62 91 HIS A CA 1
ATOM 747 C C . HIS A 1 91 ? 22.295 5.193 6.052 1.00 97.62 91 HIS A C 1
ATOM 749 O O . HIS A 1 91 ? 22.470 4.310 6.885 1.00 97.62 91 HIS A O 1
ATOM 755 N N . ARG A 1 92 ? 23.223 5.502 5.128 1.00 98.00 92 ARG A N 1
ATOM 756 C CA . ARG A 1 92 ? 24.504 4.791 4.949 1.00 98.00 92 ARG A CA 1
ATOM 757 C C . ARG A 1 92 ? 24.340 3.272 4.782 1.00 98.00 92 ARG A C 1
ATOM 759 O O . ARG A 1 92 ? 25.230 2.508 5.138 1.00 98.00 92 ARG A O 1
ATOM 766 N N . SER A 1 93 ? 23.209 2.847 4.230 1.00 97.69 93 SER A N 1
ATOM 767 C CA . SER A 1 93 ? 22.847 1.452 3.988 1.00 97.69 93 SER A CA 1
ATOM 768 C C . SER A 1 93 ? 22.359 1.264 2.553 1.00 97.69 93 SER A C 1
ATOM 770 O O . SER A 1 93 ? 22.000 2.228 1.863 1.00 97.69 93 SER A O 1
ATOM 772 N N . ASP A 1 94 ? 22.367 0.016 2.086 1.00 98.12 94 ASP A N 1
ATOM 773 C CA . ASP A 1 94 ? 21.827 -0.321 0.776 1.00 98.12 94 ASP A CA 1
ATOM 774 C C . ASP A 1 94 ? 20.286 -0.338 0.821 1.00 98.12 94 ASP A C 1
ATOM 776 O O . ASP A 1 94 ? 19.710 -1.132 1.570 1.00 98.12 94 ASP A O 1
ATOM 780 N N . PRO A 1 95 ? 19.587 0.499 0.029 1.00 98.12 95 PRO A N 1
ATOM 781 C CA . PRO A 1 95 ? 18.125 0.538 0.022 1.00 98.12 95 PRO A CA 1
ATOM 782 C C . PRO A 1 95 ? 17.459 -0.791 -0.3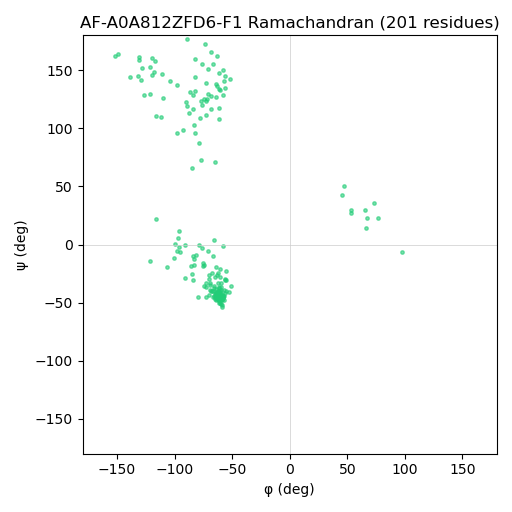75 1.00 98.12 95 PRO A C 1
ATOM 784 O O . PRO A 1 95 ? 16.302 -1.008 -0.025 1.00 98.12 95 PRO A O 1
ATOM 787 N N . TYR A 1 96 ? 18.158 -1.693 -1.073 1.00 97.75 96 TYR A N 1
ATOM 788 C CA . TYR A 1 96 ? 17.627 -3.021 -1.409 1.00 97.75 96 TYR A CA 1
ATOM 789 C C . TYR A 1 96 ? 17.616 -3.994 -0.220 1.00 97.75 96 TYR A C 1
ATOM 791 O O . TYR A 1 96 ? 16.903 -4.996 -0.260 1.00 97.75 96 TYR A O 1
ATOM 799 N N . GLN A 1 97 ? 18.355 -3.697 0.854 1.00 98.12 97 GLN A N 1
ATOM 800 C CA . GLN A 1 97 ? 18.352 -4.496 2.084 1.00 98.12 97 GLN A CA 1
ATOM 801 C C . GLN A 1 97 ? 17.228 -4.088 3.049 1.00 98.12 97 GLN A C 1
ATOM 803 O O . GLN A 1 97 ? 16.844 -4.867 3.924 1.00 98.12 97 GLN A O 1
ATOM 808 N N . ASP A 1 98 ? 16.657 -2.893 2.881 1.00 98.12 98 ASP A N 1
ATOM 809 C CA . ASP A 1 98 ? 15.548 -2.408 3.699 1.00 98.12 98 ASP A CA 1
ATOM 810 C C . ASP A 1 98 ? 14.211 -2.966 3.196 1.00 98.12 98 ASP A C 1
ATOM 812 O O . ASP A 1 98 ? 13.561 -2.417 2.302 1.00 98.12 98 ASP A O 1
ATOM 816 N N . LYS A 1 99 ? 13.768 -4.064 3.822 1.00 98.00 99 LYS A N 1
ATOM 817 C CA . LYS A 1 99 ? 12.497 -4.750 3.522 1.00 98.00 99 LYS A CA 1
ATOM 818 C C . LYS A 1 99 ? 11.267 -3.838 3.611 1.00 98.00 99 LYS A C 1
ATOM 820 O O . LYS A 1 99 ? 10.242 -4.159 2.997 1.00 98.00 99 LYS A O 1
ATOM 825 N N . ASN A 1 100 ? 11.368 -2.741 4.364 1.00 98.25 100 ASN A N 1
ATOM 826 C CA . ASN A 1 100 ? 10.295 -1.796 4.642 1.00 98.25 100 ASN A CA 1
ATOM 827 C C . ASN A 1 100 ? 10.358 -0.540 3.772 1.00 98.25 100 ASN A C 1
ATOM 829 O O . ASN A 1 100 ? 9.482 0.318 3.907 1.00 98.25 100 ASN A O 1
ATOM 833 N N . LEU A 1 101 ? 11.337 -0.418 2.869 1.00 98.38 101 LEU A N 1
ATOM 834 C CA . LEU A 1 101 ? 11.459 0.739 1.993 1.00 98.38 101 LEU A CA 1
ATOM 835 C C . LEU A 1 101 ? 10.384 0.730 0.896 1.00 98.38 101 LEU A C 1
ATOM 837 O O . LEU A 1 101 ? 10.402 -0.081 -0.034 1.00 98.38 101 LEU A O 1
ATOM 841 N N . VAL A 1 102 ? 9.459 1.682 1.006 1.00 98.31 102 VAL A N 1
ATOM 842 C CA . VAL A 1 102 ? 8.366 1.942 0.072 1.00 98.31 102 VAL A CA 1
ATOM 843 C C . VAL A 1 102 ? 8.412 3.410 -0.330 1.00 98.31 102 VAL A C 1
ATOM 845 O O . VAL A 1 102 ? 8.445 4.295 0.524 1.00 98.31 102 VAL A O 1
ATOM 848 N N . ILE A 1 103 ? 8.402 3.674 -1.632 1.00 98.19 103 ILE A N 1
ATOM 849 C CA . ILE A 1 103 ? 8.559 5.005 -2.217 1.00 98.19 103 ILE A CA 1
ATOM 850 C C . ILE A 1 103 ? 7.330 5.345 -3.058 1.00 98.19 103 ILE A C 1
ATOM 852 O O . ILE A 1 103 ? 6.945 4.582 -3.939 1.00 98.19 103 ILE A O 1
ATOM 856 N N . HIS A 1 104 ? 6.728 6.512 -2.847 1.00 97.25 104 HIS A N 1
ATOM 857 C CA . HIS A 1 104 ? 5.654 7.000 -3.704 1.00 97.25 104 HIS A CA 1
ATOM 858 C C . HIS A 1 104 ? 6.219 7.696 -4.957 1.00 97.25 104 HIS A C 1
ATOM 860 O O . HIS A 1 104 ? 6.627 8.854 -4.918 1.00 97.25 104 HIS A O 1
ATOM 866 N N . LEU A 1 105 ? 6.195 7.008 -6.102 1.00 97.25 105 LEU A N 1
ATOM 867 C CA . LEU A 1 105 ? 6.727 7.506 -7.385 1.00 97.25 105 LEU A CA 1
ATOM 868 C C . LEU A 1 105 ? 5.817 8.541 -8.076 1.00 97.25 105 LEU A C 1
ATOM 870 O O . LEU A 1 105 ? 6.152 9.081 -9.134 1.00 97.25 105 LEU A O 1
ATOM 874 N N . GLY A 1 106 ? 4.644 8.823 -7.501 1.00 94.62 106 GLY A N 1
ATOM 875 C CA . GLY A 1 106 ? 3.756 9.881 -7.985 1.00 94.62 106 GLY A CA 1
ATOM 876 C C . GLY A 1 106 ? 4.299 11.292 -7.726 1.00 94.62 106 GLY A C 1
ATOM 877 O O . GLY A 1 106 ? 3.987 12.209 -8.484 1.00 94.62 106 GLY A O 1
ATOM 878 N N . ASP A 1 107 ? 5.145 11.475 -6.710 1.00 93.75 107 ASP A N 1
ATOM 879 C CA . ASP A 1 107 ? 5.702 12.779 -6.322 1.00 93.75 107 ASP A CA 1
ATOM 880 C C . ASP A 1 107 ? 7.014 13.140 -7.032 1.00 93.75 107 ASP A C 1
ATOM 882 O O . ASP A 1 107 ? 7.550 12.368 -7.825 1.00 93.75 107 ASP A O 1
ATOM 886 N N . SER A 1 108 ? 7.513 14.350 -6.759 1.00 94.50 108 SER A N 1
ATOM 887 C CA . SER A 1 108 ? 8.904 14.720 -7.018 1.00 94.50 108 SER A CA 1
ATOM 888 C C . SER A 1 108 ? 9.838 14.108 -5.968 1.00 94.50 108 SER A C 1
ATOM 890 O O . SER A 1 108 ? 9.439 13.849 -4.829 1.00 94.50 108 SER A O 1
ATOM 892 N N . SER A 1 109 ? 11.106 13.925 -6.338 1.00 95.25 109 SER A N 1
ATOM 893 C CA . SER A 1 109 ? 12.165 13.473 -5.427 1.00 95.25 109 SER A CA 1
ATOM 894 C C . SER A 1 109 ? 12.411 14.451 -4.267 1.00 95.25 109 SER A C 1
ATOM 896 O O . SER A 1 109 ? 12.814 14.030 -3.186 1.00 95.25 109 SER A O 1
ATOM 898 N N . GLU A 1 110 ? 12.075 15.732 -4.434 1.00 94.88 110 GLU A N 1
ATOM 899 C CA . GLU A 1 110 ? 12.188 16.769 -3.397 1.00 94.88 110 GLU A CA 1
ATOM 900 C C . GLU A 1 110 ? 11.253 16.541 -2.202 1.00 94.88 110 GLU A C 1
ATOM 902 O O . GLU A 1 110 ? 11.640 16.777 -1.061 1.00 94.88 110 GLU A O 1
ATOM 907 N N . ARG A 1 111 ? 10.027 16.050 -2.438 1.00 92.88 111 ARG A N 1
ATOM 908 C CA . ARG A 1 111 ? 9.034 15.834 -1.368 1.00 92.88 111 ARG A CA 1
ATOM 909 C C . ARG A 1 111 ? 9.334 14.618 -0.495 1.00 92.88 111 ARG A C 1
ATOM 911 O O . ARG A 1 111 ? 8.755 14.509 0.580 1.00 92.88 111 ARG A O 1
ATOM 918 N N . GLN A 1 112 ? 10.180 13.697 -0.968 1.00 93.25 112 GLN A N 1
ATOM 919 C CA . GLN A 1 112 ? 10.597 12.491 -0.240 1.00 93.25 112 GLN A CA 1
ATOM 920 C C . GLN A 1 112 ? 9.423 11.726 0.404 1.00 93.25 112 GLN A C 1
ATOM 922 O O . GLN A 1 112 ? 9.432 11.402 1.591 1.00 93.25 112 GLN A O 1
ATOM 927 N N . CYS A 1 113 ? 8.375 11.443 -0.374 1.00 95.12 113 CYS A N 1
ATOM 928 C CA . CYS A 1 113 ? 7.224 10.689 0.118 1.00 95.12 113 CYS A CA 1
ATOM 929 C C . CYS A 1 113 ? 7.551 9.184 0.138 1.00 95.12 113 CYS A C 1
ATOM 931 O O . CYS A 1 113 ? 7.327 8.460 -0.831 1.00 95.12 113 CYS A O 1
ATOM 933 N N . TRP A 1 114 ? 8.142 8.726 1.240 1.00 96.81 114 TRP A N 1
ATOM 934 C CA . TRP A 1 114 ? 8.643 7.361 1.419 1.00 96.81 114 TRP A CA 1
ATOM 935 C C . TRP A 1 114 ? 8.569 6.887 2.873 1.00 96.81 114 TRP A C 1
ATOM 937 O O . TRP A 1 114 ? 8.442 7.688 3.801 1.00 96.81 114 TRP A O 1
ATOM 947 N N . SER A 1 115 ? 8.684 5.579 3.080 1.00 97.69 115 SER A N 1
ATOM 948 C CA . SER A 1 115 ? 8.677 4.978 4.416 1.00 97.69 115 SER A 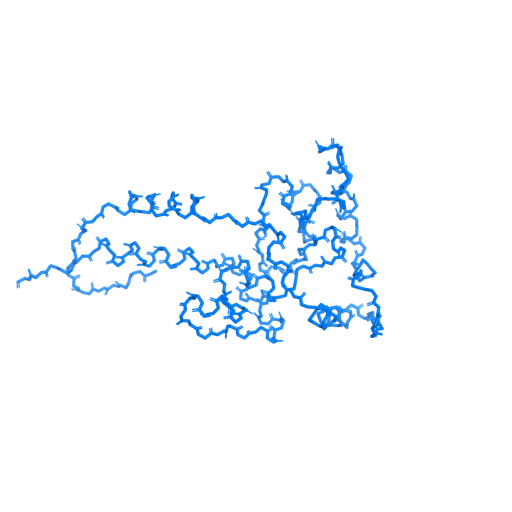CA 1
ATOM 949 C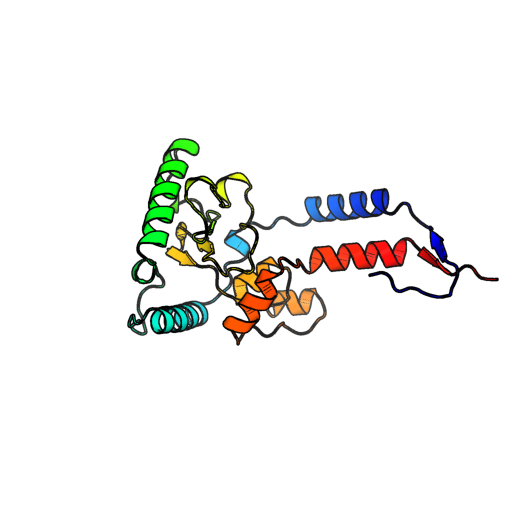 C . SER A 1 115 ? 9.985 5.165 5.186 1.00 97.69 115 SER A C 1
ATOM 951 O O . SER A 1 115 ? 9.963 5.089 6.409 1.00 97.69 115 SER A O 1
ATOM 953 N N . ALA A 1 116 ? 11.105 5.479 4.523 1.00 97.12 116 ALA A N 1
ATOM 954 C CA . ALA A 1 116 ? 12.415 5.646 5.170 1.00 97.12 116 ALA A CA 1
ATOM 955 C C . ALA A 1 116 ? 12.419 6.697 6.298 1.00 97.12 116 ALA A C 1
ATOM 957 O O . ALA A 1 116 ? 13.199 6.607 7.242 1.00 97.12 116 ALA A O 1
ATOM 958 N N . ALA A 1 117 ? 11.554 7.712 6.198 1.00 95.12 117 ALA A N 1
ATOM 959 C CA . ALA A 1 117 ? 11.458 8.781 7.188 1.00 95.12 117 ALA A CA 1
ATOM 960 C C . ALA A 1 117 ? 10.571 8.431 8.395 1.00 95.12 117 ALA A C 1
ATOM 962 O O . ALA A 1 117 ? 10.801 8.953 9.480 1.00 95.12 117 ALA A O 1
ATOM 963 N N . SER A 1 118 ? 9.544 7.598 8.207 1.00 94.56 118 SER A N 1
ATOM 964 C CA . SER A 1 118 ? 8.473 7.392 9.194 1.00 94.56 118 SER A CA 1
ATOM 965 C C . SER A 1 118 ? 8.316 5.946 9.661 1.00 94.56 118 SER A C 1
ATOM 967 O O . SER A 1 118 ? 7.587 5.698 10.618 1.00 94.56 118 SER A O 1
ATOM 969 N N . GLY A 1 119 ? 8.928 4.988 8.964 1.00 95.75 119 GLY A N 1
ATOM 970 C CA . GLY A 1 119 ? 8.644 3.563 9.113 1.00 95.75 119 GLY A CA 1
ATOM 971 C C . GLY A 1 119 ? 7.231 3.167 8.669 1.00 95.75 119 GLY A C 1
ATOM 972 O O . GLY A 1 119 ? 6.778 2.082 9.013 1.00 95.75 119 GLY A O 1
ATOM 973 N N . ARG A 1 120 ? 6.505 4.029 7.939 1.00 95.62 120 ARG A N 1
ATOM 974 C CA . ARG A 1 120 ? 5.094 3.823 7.558 1.00 95.62 120 ARG A CA 1
ATOM 975 C C . ARG A 1 120 ? 4.913 3.822 6.045 1.00 95.62 120 ARG A C 1
ATOM 977 O O . ARG A 1 120 ? 5.667 4.474 5.325 1.00 95.62 120 ARG A O 1
ATOM 984 N N . VAL A 1 121 ? 3.886 3.125 5.559 1.00 95.94 121 VAL A N 1
ATOM 985 C CA . VAL A 1 121 ? 3.495 3.182 4.143 1.00 95.94 121 VAL A CA 1
ATOM 986 C C . VAL A 1 121 ? 3.124 4.632 3.787 1.00 95.94 121 VAL A C 1
ATOM 988 O O . VAL A 1 121 ? 2.389 5.264 4.550 1.00 95.94 121 VAL A O 1
ATOM 991 N N . PRO A 1 122 ? 3.617 5.188 2.664 1.00 95.19 122 PRO A N 1
ATOM 992 C CA . PRO A 1 122 ? 3.223 6.525 2.235 1.00 95.19 122 PRO A CA 1
ATOM 993 C C . PRO A 1 122 ? 1.706 6.652 2.051 1.00 95.19 122 PRO A C 1
ATOM 995 O O . PRO A 1 122 ? 1.063 5.748 1.517 1.00 95.19 122 PRO A O 1
ATOM 998 N N . THR A 1 123 ? 1.144 7.794 2.452 1.00 91.31 123 THR A N 1
ATOM 999 C CA . THR A 1 123 ? -0.296 8.065 2.353 1.00 91.31 123 THR A CA 1
ATOM 1000 C C . THR A 1 123 ? -0.799 7.920 0.919 1.00 91.31 123 THR A C 1
ATOM 1002 O O . THR A 1 123 ? -0.197 8.441 -0.026 1.00 91.31 123 THR A O 1
ATOM 1005 N N . PHE A 1 124 ? -1.932 7.238 0.759 1.00 91.25 124 PHE A N 1
ATOM 1006 C CA . PHE A 1 124 ? -2.551 7.031 -0.545 1.00 91.25 124 PHE A CA 1
ATOM 1007 C C . PHE A 1 124 ? -3.144 8.323 -1.089 1.00 91.25 124 PHE A C 1
ATOM 1009 O O . PHE A 1 124 ? -3.541 9.222 -0.354 1.00 91.25 124 PHE A O 1
ATOM 1016 N N . ARG A 1 125 ? -3.182 8.439 -2.414 1.00 86.38 125 ARG A N 1
ATOM 1017 C CA . ARG A 1 125 ? -3.663 9.648 -3.081 1.00 86.38 125 ARG A CA 1
ATOM 1018 C C . ARG A 1 125 ? -4.645 9.296 -4.172 1.00 86.38 125 ARG A C 1
ATOM 1020 O O . ARG A 1 125 ? -4.442 8.318 -4.892 1.00 86.38 125 ARG A O 1
ATOM 1027 N N . ALA A 1 126 ? -5.636 10.162 -4.348 1.00 81.44 126 ALA A N 1
ATOM 1028 C CA . ALA A 1 126 ? -6.619 10.059 -5.421 1.00 81.44 126 ALA A CA 1
ATOM 1029 C C . ALA A 1 126 ? -5.972 10.021 -6.818 1.00 81.44 126 ALA A C 1
ATOM 1031 O O . ALA A 1 126 ? -6.481 9.360 -7.715 1.00 81.44 126 ALA A O 1
ATOM 1032 N N . THR A 1 127 ? -4.812 10.662 -6.997 1.00 80.62 127 THR A N 1
ATOM 1033 C CA . THR A 1 127 ? -4.089 10.701 -8.279 1.00 80.62 127 THR A CA 1
ATOM 1034 C C . THR A 1 127 ? -3.442 9.369 -8.685 1.00 80.62 127 THR A C 1
ATOM 1036 O O . THR A 1 127 ? -2.929 9.266 -9.797 1.00 80.62 127 THR A O 1
ATOM 1039 N N . GLY A 1 128 ? -3.468 8.334 -7.833 1.00 79.94 128 GLY A N 1
ATOM 1040 C CA . GLY A 1 128 ? -3.151 6.962 -8.247 1.00 79.94 128 GLY A CA 1
ATOM 1041 C C . GLY A 1 128 ? -1.667 6.669 -8.515 1.00 79.94 128 GLY A C 1
ATOM 1042 O O . GLY A 1 128 ? -1.344 5.881 -9.407 1.00 79.94 128 GLY A O 1
ATOM 1043 N N . GLY A 1 129 ? -0.750 7.271 -7.751 1.00 91.75 129 GLY A N 1
ATOM 1044 C CA . GLY A 1 129 ? 0.687 7.005 -7.874 1.00 91.75 129 GLY A CA 1
ATOM 1045 C C . GLY A 1 129 ? 1.097 5.560 -7.543 1.00 91.75 129 GLY A C 1
ATOM 1046 O O . GLY A 1 129 ? 0.353 4.782 -6.929 1.00 91.75 129 GLY A O 1
ATOM 1047 N N . LEU A 1 130 ? 2.303 5.179 -7.980 1.00 95.62 130 LEU A N 1
ATOM 1048 C CA . LEU A 1 130 ? 2.900 3.882 -7.655 1.00 95.62 130 LEU A CA 1
ATOM 1049 C C . LEU A 1 130 ? 3.592 3.953 -6.293 1.00 95.62 130 LEU A C 1
ATOM 1051 O O . LEU A 1 130 ? 4.416 4.833 -6.062 1.00 95.62 130 LEU A O 1
ATOM 1055 N N . LEU A 1 131 ? 3.266 3.011 -5.413 1.00 97.19 131 LEU A N 1
ATOM 1056 C CA . LEU A 1 131 ? 3.955 2.798 -4.143 1.00 97.19 131 LEU A CA 1
ATOM 1057 C C . LEU A 1 131 ? 4.951 1.669 -4.346 1.00 97.19 131 LEU A C 1
ATOM 1059 O O . LEU A 1 131 ? 4.576 0.503 -4.353 1.00 97.19 131 LEU A O 1
ATOM 1063 N N . TRP A 1 132 ? 6.189 2.032 -4.621 1.00 98.19 132 TRP A N 1
ATOM 1064 C CA . TRP A 1 132 ? 7.241 1.139 -5.067 1.00 98.19 132 TRP A CA 1
ATOM 1065 C C . TRP A 1 132 ? 8.017 0.548 -3.899 1.00 98.19 132 TRP A C 1
ATOM 1067 O O . TRP A 1 132 ? 8.604 1.292 -3.118 1.00 98.19 132 TRP A O 1
ATOM 1077 N N . SER A 1 133 ? 8.058 -0.778 -3.799 1.00 98.06 133 SER A N 1
ATOM 1078 C CA . SER A 1 133 ? 8.956 -1.486 -2.893 1.00 98.06 133 SER A CA 1
ATOM 1079 C C . SER A 1 133 ? 10.288 -1.721 -3.583 1.00 98.06 133 SER A C 1
ATOM 1081 O O . SER A 1 133 ? 10.374 -2.508 -4.525 1.00 98.06 133 SER A O 1
ATOM 1083 N N . VAL A 1 134 ? 11.329 -1.061 -3.081 1.00 97.94 134 VAL A N 1
ATOM 1084 C CA . VAL A 1 134 ? 12.705 -1.230 -3.564 1.00 97.94 134 VAL A CA 1
ATOM 1085 C C . VAL A 1 134 ? 13.199 -2.678 -3.440 1.00 97.94 134 VAL A C 1
ATOM 1087 O O . VAL A 1 134 ? 13.577 -3.241 -4.463 1.00 97.94 134 VAL A O 1
ATOM 1090 N N . PRO A 1 135 ? 13.139 -3.339 -2.265 1.00 97.56 135 PRO A N 1
ATOM 1091 C CA . PRO A 1 135 ? 13.660 -4.704 -2.110 1.00 97.56 135 PRO A CA 1
ATOM 1092 C C . PRO A 1 135 ? 12.930 -5.737 -2.981 1.00 97.56 135 PRO A C 1
ATOM 1094 O O . PRO A 1 135 ? 13.497 -6.769 -3.320 1.00 97.56 135 PRO A O 1
ATOM 1097 N N . ARG A 1 136 ? 11.665 -5.480 -3.341 1.00 96.94 136 ARG A N 1
ATOM 1098 C CA . ARG A 1 136 ? 10.848 -6.392 -4.160 1.00 96.94 136 ARG A CA 1
ATOM 1099 C C . ARG A 1 136 ? 10.827 -6.015 -5.641 1.00 96.94 136 ARG A C 1
ATOM 1101 O O . ARG A 1 136 ? 10.225 -6.743 -6.420 1.00 96.94 136 ARG A O 1
ATOM 1108 N N . SER A 1 137 ? 11.419 -4.878 -6.012 1.00 97.38 137 SER A N 1
ATOM 1109 C CA . SER A 1 137 ? 11.397 -4.317 -7.370 1.00 97.38 137 SER A CA 1
ATOM 1110 C C . SER A 1 137 ? 10.003 -4.330 -8.020 1.00 97.38 137 SER A C 1
ATOM 1112 O O . SER A 1 137 ? 9.839 -4.679 -9.188 1.00 97.38 137 SER A O 1
ATOM 1114 N N . ARG A 1 138 ? 8.970 -3.975 -7.244 1.00 97.12 138 ARG A N 1
ATOM 1115 C CA . ARG A 1 138 ? 7.579 -3.889 -7.717 1.00 97.12 138 ARG A CA 1
ATOM 1116 C C . ARG A 1 138 ? 6.770 -2.874 -6.923 1.00 97.12 138 ARG A C 1
ATOM 1118 O O . ARG A 1 138 ? 7.126 -2.518 -5.799 1.00 97.12 138 ARG A O 1
ATOM 1125 N N . TRP A 1 139 ? 5.635 -2.443 -7.467 1.00 97.31 139 TRP A N 1
ATOM 1126 C CA . TRP A 1 139 ? 4.674 -1.637 -6.712 1.00 97.31 139 TRP A CA 1
ATOM 1127 C C . TRP A 1 139 ? 3.746 -2.490 -5.835 1.00 97.31 139 TRP A C 1
ATOM 1129 O O . TRP A 1 139 ? 3.568 -3.687 -6.070 1.00 97.31 139 TRP A O 1
ATOM 1139 N N . MET A 1 140 ? 3.143 -1.848 -4.830 1.00 96.75 140 MET A N 1
ATOM 1140 C CA . MET A 1 140 ? 2.044 -2.410 -4.047 1.00 96.75 140 MET A CA 1
ATOM 1141 C C . MET A 1 140 ? 0.825 -2.642 -4.933 1.00 96.75 140 MET A C 1
ATOM 1143 O O . MET A 1 140 ? 0.347 -1.695 -5.582 1.00 96.75 140 MET A O 1
ATOM 1147 N N . THR A 1 141 ? 0.308 -3.867 -4.905 1.00 95.69 141 THR A N 1
ATOM 1148 C CA . THR A 1 141 ? -0.913 -4.245 -5.613 1.00 95.69 141 THR A CA 1
ATOM 1149 C C . THR A 1 141 ? -2.138 -3.573 -4.994 1.00 95.69 141 THR A C 1
ATOM 1151 O O . THR A 1 141 ? -2.105 -3.033 -3.886 1.00 95.69 141 THR A O 1
ATOM 1154 N N . ALA A 1 142 ? -3.260 -3.590 -5.698 1.00 94.44 142 ALA A N 1
ATOM 1155 C CA . ALA A 1 142 ? -4.534 -3.110 -5.203 1.00 94.44 142 ALA A CA 1
ATOM 1156 C C . ALA A 1 142 ? -4.991 -3.863 -3.944 1.00 94.44 142 ALA A C 1
ATOM 1158 O O . ALA A 1 142 ? -5.474 -3.229 -3.009 1.00 94.44 142 ALA A O 1
ATOM 1159 N N . ARG A 1 143 ? -4.779 -5.185 -3.879 1.00 95.62 143 ARG A N 1
ATOM 1160 C CA . ARG A 1 143 ? -5.070 -5.989 -2.681 1.00 95.62 143 ARG A CA 1
ATOM 1161 C C . ARG A 1 143 ? -4.229 -5.535 -1.489 1.00 95.62 143 ARG A C 1
ATOM 1163 O O . ARG A 1 143 ? -4.769 -5.329 -0.409 1.00 95.62 143 ARG A O 1
ATOM 1170 N N . GLU A 1 144 ? -2.935 -5.320 -1.698 1.00 96.62 144 GLU A N 1
ATOM 1171 C CA . GLU A 1 144 ? -1.998 -4.863 -0.663 1.00 96.62 144 GLU A CA 1
ATOM 1172 C C . GLU A 1 144 ? -2.325 -3.442 -0.183 1.00 96.62 144 GLU A C 1
ATOM 1174 O O . GLU A 1 144 ? -2.236 -3.140 1.005 1.00 96.62 144 GLU A O 1
ATOM 1179 N N . ARG A 1 145 ? -2.782 -2.564 -1.087 1.00 94.94 145 ARG A N 1
ATOM 1180 C CA . ARG A 1 145 ? -3.301 -1.239 -0.716 1.00 94.94 145 ARG A CA 1
ATOM 1181 C C . ARG A 1 145 ? -4.553 -1.354 0.152 1.00 94.94 145 ARG A C 1
ATOM 1183 O O . ARG A 1 145 ? -4.643 -0.687 1.171 1.00 94.94 145 ARG A O 1
ATOM 1190 N N . LEU A 1 146 ? -5.513 -2.200 -0.217 1.00 94.50 146 LEU A N 1
ATOM 1191 C CA . LEU A 1 146 ? -6.717 -2.408 0.593 1.00 94.50 146 LEU A CA 1
ATOM 1192 C C . LEU A 1 146 ? -6.376 -3.021 1.967 1.00 94.50 146 LEU A C 1
ATOM 1194 O O . LEU A 1 146 ? -6.930 -2.578 2.972 1.00 94.50 146 LEU A O 1
ATOM 1198 N N . ALA A 1 147 ? -5.414 -3.949 2.032 1.00 95.44 147 ALA A N 1
ATOM 1199 C CA . ALA A 1 147 ? -4.884 -4.479 3.293 1.00 95.44 147 ALA A CA 1
ATOM 1200 C C . ALA A 1 147 ? -4.316 -3.364 4.185 1.00 95.44 147 ALA A C 1
ATOM 1202 O O . ALA A 1 147 ? -4.635 -3.287 5.367 1.00 95.44 147 ALA A O 1
ATOM 1203 N N . ALA A 1 148 ? -3.536 -2.451 3.601 1.00 94.44 148 ALA A N 1
ATOM 1204 C CA . ALA A 1 148 ? -2.969 -1.292 4.292 1.00 94.44 148 ALA A CA 1
ATOM 1205 C C . ALA A 1 148 ? -4.005 -0.252 4.754 1.00 94.44 148 ALA A C 1
ATOM 1207 O O . ALA A 1 148 ? -3.663 0.652 5.511 1.00 94.44 148 ALA A O 1
ATOM 1208 N N . LEU A 1 149 ? -5.268 -0.374 4.334 1.00 93.00 149 LEU A N 1
ATOM 1209 C CA . LEU A 1 149 ? -6.392 0.406 4.868 1.00 93.00 149 LEU A CA 1
ATOM 1210 C C . LEU A 1 149 ? -7.170 -0.356 5.943 1.00 93.00 149 LEU A C 1
ATOM 1212 O O . LEU A 1 149 ? -8.206 0.128 6.396 1.00 93.00 149 LEU A O 1
ATOM 1216 N N . GLY A 1 150 ? -6.705 -1.540 6.343 1.00 93.12 150 GLY A N 1
ATOM 1217 C CA . GLY A 1 150 ? -7.358 -2.388 7.335 1.00 93.12 150 GLY A CA 1
ATOM 1218 C C . GLY A 1 150 ? -8.581 -3.138 6.807 1.00 93.12 150 GLY A C 1
ATOM 1219 O O . GLY A 1 150 ? -9.451 -3.487 7.601 1.00 93.12 150 GLY A O 1
ATOM 1220 N N . LEU A 1 151 ? -8.692 -3.355 5.490 1.00 93.81 151 LEU A N 1
ATOM 1221 C CA . LEU A 1 151 ? -9.764 -4.181 4.927 1.00 93.81 151 LEU A CA 1
ATOM 1222 C C . LEU A 1 151 ? -9.418 -5.682 5.017 1.00 93.81 151 LEU A C 1
ATOM 1224 O O . LEU A 1 151 ? -8.259 -6.053 4.805 1.00 93.81 151 LEU A O 1
ATOM 1228 N N . PRO A 1 152 ? -10.414 -6.557 5.260 1.00 95.31 152 PRO A N 1
ATOM 1229 C CA . PRO A 1 152 ? -10.224 -8.001 5.410 1.00 95.31 152 PRO A CA 1
ATOM 1230 C C . PRO A 1 152 ? -10.016 -8.684 4.051 1.00 95.31 152 PRO A C 1
ATOM 1232 O O . PRO A 1 152 ? -10.913 -9.325 3.506 1.00 95.31 152 PRO A O 1
ATOM 1235 N N . VAL A 1 153 ? -8.849 -8.496 3.438 1.00 96.06 153 VAL A N 1
ATOM 1236 C CA . VAL A 1 153 ? -8.552 -8.991 2.078 1.00 96.06 153 VAL A CA 1
ATOM 1237 C C . VAL A 1 153 ? -7.923 -10.390 2.049 1.00 96.06 153 VAL A C 1
ATOM 1239 O O . VAL A 1 153 ? -7.604 -10.915 0.976 1.00 96.06 153 VAL A O 1
ATOM 1242 N N . THR A 1 154 ? -7.705 -10.999 3.212 1.00 96.25 154 THR A N 1
ATOM 1243 C CA . THR A 1 154 ? -7.275 -12.396 3.366 1.00 96.25 154 THR A CA 1
ATOM 1244 C C . THR A 1 154 ? -8.325 -13.169 4.150 1.00 96.25 154 THR A C 1
ATOM 1246 O O . THR A 1 154 ? -9.163 -12.571 4.822 1.00 96.25 154 THR A O 1
ATOM 1249 N N . ASP A 1 155 ? -8.308 -14.494 4.047 1.00 96.88 155 ASP A N 1
ATOM 1250 C CA . ASP A 1 155 ? -9.275 -15.327 4.765 1.00 96.88 155 ASP A CA 1
ATOM 1251 C C . ASP A 1 155 ? -9.009 -15.286 6.277 1.00 96.88 155 ASP A C 1
ATOM 1253 O O . ASP A 1 155 ? -9.944 -15.217 7.069 1.00 96.88 155 ASP A O 1
ATOM 1257 N N . GLU A 1 156 ? -7.740 -15.195 6.679 1.00 96.19 156 GLU A N 1
ATOM 1258 C CA . GLU A 1 156 ? -7.316 -15.070 8.077 1.00 96.19 156 GLU A CA 1
ATOM 1259 C C . GLU A 1 156 ? -7.788 -13.747 8.687 1.00 96.19 156 GLU A C 1
ATOM 1261 O O . GLU A 1 156 ? -8.346 -13.728 9.782 1.00 96.19 156 GLU A O 1
ATOM 1266 N N . THR A 1 157 ? -7.601 -12.634 7.968 1.00 94.69 157 THR A N 1
ATOM 1267 C CA . THR A 1 157 ? -8.043 -11.307 8.428 1.00 94.69 157 THR A CA 1
ATOM 1268 C C . THR A 1 157 ? -9.565 -11.206 8.471 1.00 94.69 157 THR A C 1
ATOM 1270 O O . THR A 1 157 ? -10.110 -10.673 9.435 1.00 94.69 157 THR A O 1
ATOM 1273 N N . ALA A 1 158 ? -10.265 -11.770 7.483 1.00 96.19 158 ALA A N 1
ATOM 1274 C CA . ALA A 1 158 ? -11.723 -11.847 7.462 1.00 96.19 158 ALA A CA 1
ATOM 1275 C C . ALA A 1 158 ? -12.280 -12.663 8.639 1.00 96.19 158 ALA A C 1
ATOM 1277 O O . ALA A 1 158 ? -13.152 -12.182 9.367 1.00 96.19 158 ALA A O 1
ATOM 1278 N N . ALA A 1 159 ? -11.722 -13.853 8.878 1.00 96.81 159 ALA A N 1
ATOM 1279 C CA . ALA A 1 159 ? -12.107 -14.714 9.990 1.00 96.81 159 ALA A CA 1
ATOM 1280 C C . ALA A 1 159 ? -11.850 -14.046 11.348 1.00 96.81 159 ALA A C 1
ATOM 1282 O O . ALA A 1 159 ? -12.738 -14.033 12.197 1.00 96.81 159 ALA A O 1
ATOM 1283 N N . ALA A 1 160 ? -10.678 -13.428 11.535 1.00 91.94 160 ALA A N 1
ATOM 1284 C CA . ALA A 1 160 ? -10.335 -12.719 12.769 1.00 91.94 160 ALA A CA 1
ATOM 1285 C C . ALA A 1 160 ? -11.263 -11.525 13.048 1.00 91.94 160 ALA A C 1
ATOM 1287 O O . ALA A 1 160 ? -11.560 -11.223 14.202 1.00 91.94 160 ALA A O 1
ATOM 1288 N N . MET A 1 161 ? -11.735 -10.853 11.997 1.00 91.88 161 MET A N 1
ATOM 1289 C CA . MET A 1 161 ? -12.677 -9.738 12.104 1.00 91.88 161 MET A CA 1
ATOM 1290 C C . MET A 1 161 ? -14.145 -10.185 12.208 1.00 91.88 161 MET A C 1
ATOM 1292 O O . MET A 1 161 ? -15.004 -9.346 12.468 1.00 91.88 161 MET A O 1
ATOM 1296 N N . GLY A 1 162 ? -14.453 -11.470 11.994 1.00 94.44 162 GLY A N 1
ATOM 1297 C CA . GLY A 1 162 ? -15.826 -11.980 11.987 1.00 94.44 162 GLY A CA 1
ATOM 1298 C C . GLY A 1 162 ? -16.679 -11.429 10.838 1.00 94.44 162 GLY A C 1
ATOM 1299 O O . GLY A 1 162 ? -17.888 -11.265 10.993 1.00 94.44 162 GLY A O 1
ATOM 1300 N N . VAL A 1 163 ? -16.062 -11.105 9.697 1.00 94.50 163 VAL A N 1
ATOM 1301 C CA . VAL A 1 163 ? -16.737 -10.517 8.526 1.00 94.50 163 VAL A CA 1
ATOM 1302 C C . VAL A 1 163 ? -16.362 -11.257 7.238 1.00 94.50 163 VAL A C 1
ATOM 1304 O O . VAL A 1 163 ? -15.320 -11.908 7.187 1.00 94.50 163 VAL A O 1
ATOM 1307 N N . PRO A 1 164 ? -17.166 -11.159 6.164 1.00 96.81 164 PRO A N 1
ATOM 1308 C CA . PRO A 1 164 ? -16.787 -11.709 4.867 1.00 96.81 164 PRO A CA 1
ATOM 1309 C C . PRO A 1 164 ? -15.518 -11.059 4.302 1.00 96.81 164 PRO A C 1
ATOM 1311 O O . PRO A 1 164 ? -15.282 -9.860 4.468 1.00 96.81 164 PRO A O 1
ATOM 1314 N N . LYS A 1 165 ? -14.737 -11.847 3.557 1.00 96.12 165 LYS A N 1
ATOM 1315 C CA . LYS A 1 165 ? -13.549 -11.368 2.844 1.00 96.12 165 LYS A CA 1
ATOM 1316 C C . LYS A 1 165 ? -13.909 -10.304 1.813 1.00 96.12 165 LYS A C 1
ATOM 1318 O O . LYS A 1 165 ? -14.832 -10.467 1.014 1.00 96.12 165 LYS A O 1
ATOM 1323 N N . PHE A 1 166 ? -13.136 -9.224 1.797 1.00 93.94 166 PHE A N 1
ATOM 1324 C CA . PHE A 1 166 ? -13.337 -8.118 0.875 1.00 93.94 166 PHE A CA 1
ATOM 1325 C C . PHE A 1 166 ? -12.871 -8.497 -0.546 1.00 93.94 166 PHE A C 1
ATOM 1327 O O . PHE A 1 166 ? -11.710 -8.884 -0.734 1.00 93.94 166 PHE A O 1
ATOM 1334 N N . PRO A 1 167 ? -13.727 -8.373 -1.578 1.00 92.44 167 PRO A N 1
ATOM 1335 C CA . PRO A 1 167 ? -13.370 -8.760 -2.938 1.00 92.44 167 PRO A CA 1
ATOM 1336 C C . PRO A 1 167 ? -12.362 -7.779 -3.555 1.00 92.44 167 PRO A C 1
ATOM 1338 O O . PRO A 1 167 ? -12.620 -6.582 -3.660 1.00 92.44 167 PRO A O 1
ATOM 1341 N N . CYS A 1 168 ? -11.226 -8.302 -4.027 1.00 91.06 168 CYS A N 1
ATOM 1342 C CA . CYS A 1 168 ? -10.112 -7.513 -4.583 1.00 91.06 168 CYS A CA 1
ATOM 1343 C C . CYS A 1 168 ? -9.842 -7.795 -6.073 1.00 91.06 168 CYS A C 1
ATOM 1345 O O . CYS A 1 168 ? -8.729 -7.599 -6.557 1.00 91.06 168 CYS A O 1
ATOM 1347 N N . LEU A 1 169 ? -10.831 -8.313 -6.808 1.00 87.06 169 LEU A N 1
ATOM 1348 C CA . LEU A 1 169 ? -10.641 -8.736 -8.202 1.00 87.06 169 LEU A CA 1
ATOM 1349 C C . LEU A 1 169 ? -10.502 -7.555 -9.176 1.00 87.06 169 LEU A C 1
ATOM 1351 O O . LEU A 1 169 ? -9.754 -7.647 -10.148 1.00 87.06 169 LEU A O 1
ATOM 1355 N N . ASP A 1 170 ? -11.193 -6.445 -8.907 1.00 89.38 170 ASP A N 1
ATOM 1356 C CA . ASP A 1 170 ? -11.146 -5.241 -9.738 1.00 89.38 170 ASP A CA 1
ATOM 1357 C C . ASP A 1 170 ? -10.075 -4.267 -9.234 1.00 89.38 170 ASP A C 1
ATOM 1359 O O . ASP A 1 170 ? -10.289 -3.472 -8.314 1.00 89.38 170 ASP A O 1
ATOM 1363 N N . VAL A 1 171 ? -8.915 -4.316 -9.889 1.00 87.75 171 VAL A N 1
ATOM 1364 C CA . VAL A 1 171 ? -7.747 -3.471 -9.602 1.00 87.75 171 VAL A CA 1
ATOM 1365 C C . VAL A 1 171 ? -8.085 -1.979 -9.699 1.00 87.75 171 VAL A C 1
ATOM 1367 O O . VAL A 1 171 ? -7.623 -1.187 -8.877 1.00 87.75 171 VAL A O 1
ATOM 1370 N N . ARG A 1 172 ? -8.906 -1.569 -10.677 1.00 85.38 172 ARG A N 1
ATOM 1371 C CA . ARG A 1 172 ? -9.225 -0.148 -10.901 1.00 85.38 172 ARG A CA 1
ATOM 1372 C C . ARG A 1 172 ? -10.148 0.375 -9.813 1.00 85.38 172 ARG A C 1
ATOM 1374 O O . ARG A 1 172 ? -9.904 1.456 -9.271 1.00 85.38 172 ARG A O 1
ATOM 1381 N N . ARG A 1 173 ? -11.182 -0.393 -9.468 1.00 86.06 173 ARG A N 1
ATOM 1382 C CA . ARG A 1 173 ? -12.112 -0.035 -8.392 1.00 86.06 173 ARG A CA 1
ATOM 1383 C C . ARG A 1 173 ? -11.412 -0.010 -7.038 1.00 86.06 173 ARG A C 1
ATOM 1385 O O . ARG A 1 173 ? -11.599 0.937 -6.280 1.00 86.06 173 ARG A O 1
ATOM 1392 N N . ALA A 1 174 ? -10.563 -0.994 -6.760 1.00 86.50 174 ALA A N 1
ATOM 1393 C CA . ALA A 1 174 ? -9.783 -1.045 -5.529 1.00 86.50 174 ALA A CA 1
ATOM 1394 C C . ALA A 1 174 ? -8.848 0.171 -5.375 1.00 86.50 174 ALA A C 1
ATOM 1396 O O . ALA A 1 174 ? -8.775 0.754 -4.294 1.00 86.50 174 ALA A O 1
ATOM 1397 N N . GLN A 1 175 ? -8.206 0.629 -6.458 1.00 80.94 175 GLN A N 1
ATOM 1398 C CA . GLN A 1 175 ? -7.414 1.866 -6.441 1.00 80.94 175 GLN A CA 1
ATOM 1399 C C . GLN A 1 175 ? -8.255 3.112 -6.119 1.00 80.94 175 GLN A C 1
ATOM 1401 O O . GLN A 1 175 ? -7.799 3.959 -5.353 1.00 80.94 175 GLN A O 1
ATOM 1406 N N . HIS A 1 176 ? -9.477 3.214 -6.653 1.00 82.50 176 HIS A N 1
ATOM 1407 C CA . HIS A 1 176 ? -10.382 4.330 -6.349 1.00 82.50 176 HIS A CA 1
ATOM 1408 C C . HIS A 1 176 ? -10.823 4.330 -4.884 1.00 82.50 176 HIS A C 1
ATOM 1410 O O . HIS A 1 176 ? -10.788 5.373 -4.237 1.00 82.50 176 HIS A O 1
ATOM 1416 N N . VAL A 1 177 ? -11.183 3.162 -4.340 1.00 84.12 177 VAL A N 1
ATOM 1417 C CA . VAL A 1 177 ? -11.529 3.016 -2.916 1.00 84.12 177 VAL A CA 1
ATOM 1418 C C . VAL A 1 177 ? -10.348 3.432 -2.036 1.00 84.12 177 VAL A C 1
ATOM 1420 O O . VAL A 1 177 ? -10.526 4.181 -1.077 1.00 84.12 177 VAL A O 1
ATOM 1423 N N . ALA A 1 178 ? -9.133 3.016 -2.402 1.00 83.06 178 ALA A N 1
ATOM 1424 C CA . ALA A 1 178 ? -7.936 3.331 -1.636 1.00 83.06 178 ALA A CA 1
ATOM 1425 C C . ALA A 1 178 ? -7.523 4.813 -1.693 1.00 83.06 178 ALA A C 1
ATOM 1427 O O . ALA A 1 178 ? -6.950 5.336 -0.736 1.00 83.06 178 ALA A O 1
ATOM 1428 N N . GLY A 1 179 ? -7.826 5.508 -2.793 1.00 74.69 179 GLY A N 1
ATOM 1429 C CA . GLY A 1 179 ? -7.443 6.905 -3.018 1.00 74.69 179 GLY A CA 1
ATOM 1430 C C . GLY A 1 179 ? -8.060 7.911 -2.040 1.00 74.69 179 GLY A C 1
ATOM 1431 O O . GLY A 1 179 ? -7.500 8.992 -1.864 1.00 74.69 179 GLY A O 1
ATOM 1432 N N . ASN A 1 180 ? -9.150 7.546 -1.359 1.00 74.12 180 ASN A N 1
ATOM 1433 C CA . ASN A 1 180 ? -9.809 8.391 -0.358 1.00 74.12 180 ASN A CA 1
ATOM 1434 C C . ASN A 1 180 ? -9.100 8.397 1.008 1.00 74.12 180 ASN A C 1
ATOM 1436 O O . ASN A 1 180 ? -9.566 9.072 1.921 1.00 74.12 180 ASN A O 1
ATOM 1440 N N . SER A 1 181 ? -7.993 7.654 1.167 1.00 67.25 181 SER A N 1
ATOM 1441 C CA . SER A 1 181 ? -7.230 7.561 2.426 1.00 67.25 181 SER A CA 1
ATOM 1442 C C . SER A 1 181 ? -8.077 7.186 3.650 1.00 67.25 181 SER A C 1
ATOM 1444 O O . SER A 1 181 ? -7.751 7.524 4.786 1.00 67.25 181 SER A O 1
ATOM 1446 N N . PHE A 1 182 ? -9.177 6.470 3.428 1.00 79.81 182 PHE A N 1
ATOM 1447 C CA . PHE A 1 182 ? -10.016 5.961 4.499 1.00 79.81 182 PHE A CA 1
ATOM 1448 C C . PHE A 1 182 ? -9.356 4.722 5.100 1.00 79.81 182 PHE A C 1
ATOM 1450 O O . PHE A 1 182 ? -9.329 3.671 4.465 1.00 79.81 182 PHE A O 1
ATOM 1457 N N . HIS A 1 183 ? -8.840 4.831 6.321 1.00 83.62 183 HIS A N 1
ATOM 1458 C CA . HIS A 1 183 ? -8.395 3.664 7.074 1.00 83.62 183 HIS A CA 1
ATOM 1459 C C . HIS A 1 183 ? -9.573 3.118 7.893 1.00 83.62 183 HIS A C 1
ATOM 1461 O O . HIS A 1 183 ? -10.116 3.811 8.757 1.00 83.62 183 HIS A O 1
ATOM 1467 N N . PHE A 1 184 ? -9.967 1.869 7.642 1.00 84.50 184 PHE A N 1
ATOM 1468 C CA . PHE A 1 184 ? -11.135 1.223 8.246 1.00 84.50 184 PHE A CA 1
ATOM 1469 C C . PHE A 1 184 ? -11.081 1.241 9.778 1.00 84.50 184 PHE A C 1
ATOM 1471 O O . PHE A 1 184 ? -12.067 1.577 10.440 1.00 84.50 184 PHE A O 1
ATOM 1478 N N . SER A 1 185 ? -9.902 0.985 10.351 1.00 82.31 185 SER A N 1
ATOM 1479 C CA . SER A 1 185 ? -9.694 1.058 11.802 1.00 82.31 185 SER A CA 1
ATOM 1480 C C . SER A 1 185 ? -9.951 2.454 12.374 1.00 82.31 185 SER A C 1
ATOM 1482 O O . SER A 1 185 ? -10.538 2.558 13.445 1.00 82.31 185 SER A O 1
ATOM 1484 N N . THR A 1 186 ? -9.587 3.533 11.671 1.00 84.75 186 THR A N 1
ATOM 1485 C CA . THR A 1 186 ? -9.850 4.903 12.144 1.00 84.75 186 THR A CA 1
ATOM 1486 C C . THR A 1 186 ? -11.345 5.150 12.272 1.00 84.75 186 THR A C 1
ATOM 1488 O O . THR A 1 186 ? -11.801 5.699 13.270 1.00 84.75 186 THR A O 1
ATOM 1491 N N . VAL A 1 187 ? -12.132 4.694 11.299 1.00 85.94 187 VAL A N 1
ATOM 1492 C CA . VAL A 1 187 ? -13.586 4.879 11.341 1.00 85.94 187 VAL A CA 1
ATOM 1493 C C . VAL A 1 187 ? -14.246 3.983 12.367 1.00 85.94 187 VAL A C 1
ATOM 1495 O O . VAL A 1 187 ? -15.138 4.451 13.066 1.00 85.94 187 VAL A O 1
ATOM 1498 N N . SER A 1 188 ? -13.747 2.763 12.542 1.00 84.19 188 SER A N 1
ATOM 1499 C CA . SER A 1 188 ? -14.202 1.870 13.610 1.00 84.19 188 SER A CA 1
ATOM 1500 C C . SER A 1 188 ? -13.956 2.482 14.994 1.00 84.19 188 SER A C 1
ATOM 1502 O O . SER A 1 188 ? -14.855 2.488 15.830 1.00 84.19 188 SER A O 1
ATOM 1504 N N . VAL A 1 189 ? -12.776 3.074 15.226 1.00 85.62 189 VAL A N 1
ATOM 1505 C CA . VAL A 1 189 ? -12.454 3.769 16.485 1.00 85.62 189 VAL A CA 1
ATOM 1506 C C . VAL A 1 189 ? -13.366 4.973 16.693 1.00 85.62 189 VAL A C 1
ATOM 1508 O O . VAL A 1 189 ? -13.936 5.120 17.769 1.00 85.62 189 VAL A O 1
ATOM 1511 N N . VAL A 1 190 ? -13.555 5.815 15.674 1.00 86.38 190 VAL A N 1
ATOM 1512 C CA . VAL A 1 190 ? -14.435 6.990 15.779 1.00 86.38 190 VAL A CA 1
ATOM 1513 C C . VAL A 1 190 ? -15.886 6.579 16.045 1.00 86.38 190 VAL A C 1
ATOM 1515 O O . VAL A 1 190 ? -16.548 7.195 16.876 1.00 86.38 190 VAL A O 1
ATOM 1518 N N . GLN A 1 191 ? -16.381 5.531 15.383 1.00 87.00 191 GLN A N 1
ATOM 1519 C CA . GLN A 1 191 ? -17.722 4.992 15.618 1.00 87.00 191 GLN A CA 1
ATOM 1520 C C . GLN A 1 191 ? -17.863 4.425 17.031 1.00 87.00 191 GLN A C 1
ATOM 1522 O O . GLN A 1 191 ? -18.840 4.735 17.704 1.00 87.00 191 GLN A O 1
ATOM 1527 N N . LEU A 1 192 ? -16.885 3.650 17.504 1.00 85.31 192 LEU A N 1
ATOM 1528 C CA . LEU A 1 192 ? -16.887 3.095 18.856 1.00 85.31 192 LEU A CA 1
ATOM 1529 C C . LEU A 1 192 ? -16.883 4.202 19.915 1.00 85.31 192 LEU A C 1
ATOM 1531 O O . LEU A 1 192 ? -17.699 4.173 20.831 1.00 85.31 192 LEU A O 1
ATOM 1535 N N . VAL A 1 193 ? -16.006 5.199 19.766 1.00 87.06 193 VAL A N 1
ATOM 1536 C CA . VAL A 1 193 ? -15.951 6.362 20.662 1.00 87.06 193 VAL A CA 1
ATOM 1537 C C . VAL A 1 193 ? -17.294 7.091 20.656 1.00 87.06 193 VAL A C 1
ATOM 1539 O O . VAL A 1 193 ? -17.848 7.349 21.718 1.00 87.06 193 VAL A O 1
ATOM 1542 N N . ALA A 1 194 ? -17.876 7.344 19.481 1.00 85.69 194 ALA A N 1
ATOM 1543 C CA . ALA A 1 194 ? -19.184 7.983 19.386 1.00 85.69 194 ALA A CA 1
ATOM 1544 C C . ALA A 1 194 ? -20.297 7.161 20.066 1.00 85.69 194 ALA A C 1
ATOM 1546 O O . ALA A 1 194 ? -21.128 7.732 20.763 1.00 85.69 194 ALA A O 1
ATOM 1547 N N . LEU A 1 195 ? -20.316 5.834 19.911 1.00 86.44 195 LEU A N 1
ATOM 1548 C CA . LEU A 1 195 ? -21.328 4.972 20.533 1.00 86.44 195 LEU A CA 1
ATOM 1549 C C . LEU A 1 195 ? -21.189 4.894 22.061 1.00 86.44 195 LEU A C 1
ATOM 1551 O O . LEU A 1 195 ? -22.195 4.790 22.755 1.00 86.44 195 LEU A O 1
ATOM 1555 N N . LEU A 1 196 ? -19.964 4.956 22.587 1.00 88.50 196 LEU A N 1
ATOM 1556 C CA . LEU A 1 196 ? -19.697 4.874 24.028 1.00 88.50 196 LEU A CA 1
ATOM 1557 C C . LEU A 1 196 ? -19.828 6.222 24.747 1.00 88.50 196 LEU A C 1
ATOM 1559 O O . LEU A 1 196 ? -20.078 6.259 25.952 1.00 88.50 196 LEU A O 1
ATOM 1563 N N . SER A 1 197 ? -19.651 7.332 24.032 1.00 87.38 197 SER A N 1
ATOM 1564 C CA . SER A 1 197 ? -19.643 8.663 24.636 1.00 87.38 197 SER A CA 1
ATOM 1565 C C . SER A 1 197 ? -21.027 9.263 24.853 1.00 87.38 197 SER A C 1
ATOM 1567 O O . SER A 1 197 ? -21.109 10.242 25.589 1.00 87.38 197 SER A O 1
ATOM 1569 N N . PHE A 1 198 ? -22.107 8.720 24.283 1.00 86.81 198 PHE A N 1
ATOM 1570 C CA . PHE A 1 198 ? -23.442 9.321 24.384 1.00 86.81 198 PHE A CA 1
ATOM 1571 C C . PHE A 1 198 ? -24.505 8.323 24.842 1.00 86.81 198 PHE A C 1
ATOM 1573 O O . PHE A 1 198 ? -24.540 7.181 24.398 1.00 86.81 198 PHE A O 1
ATOM 1580 N N . ALA A 1 199 ? -25.426 8.789 25.685 1.00 88.44 199 ALA A N 1
ATOM 1581 C CA . ALA A 1 199 ? -26.648 8.065 26.023 1.00 88.44 199 ALA A CA 1
ATOM 1582 C C . ALA A 1 199 ? -27.881 8.943 25.840 1.00 88.44 199 ALA A C 1
ATOM 1584 O O . ALA A 1 199 ? -27.827 10.170 25.977 1.00 88.44 199 ALA A O 1
ATOM 1585 N N . LYS A 1 200 ? -29.007 8.291 25.550 1.00 88.56 200 LYS A N 1
ATOM 1586 C CA . LYS A 1 200 ? -30.318 8.932 25.493 1.00 88.56 200 LYS A CA 1
ATOM 1587 C C . LYS A 1 200 ? -30.698 9.453 26.883 1.00 88.56 200 LYS A C 1
ATOM 1589 O O . LYS A 1 200 ? -30.472 8.774 27.881 1.00 88.56 200 LYS A O 1
ATOM 1594 N N . ILE A 1 201 ? -31.262 10.656 26.940 1.00 87.12 201 ILE A N 1
ATOM 1595 C CA . ILE A 1 201 ? -31.890 11.179 28.157 1.00 87.12 201 ILE A CA 1
ATOM 1596 C C . ILE A 1 201 ? -33.322 10.634 28.190 1.00 87.12 201 ILE A C 1
ATOM 1598 O O . ILE A 1 201 ? -34.099 10.905 27.273 1.00 87.12 201 ILE A O 1
ATOM 1602 N N . GLU A 1 202 ? -33.649 9.827 29.198 1.00 86.38 202 GLU A N 1
ATOM 1603 C CA . GLU A 1 202 ? -35.034 9.439 29.488 1.00 86.38 202 GLU A CA 1
ATOM 1604 C C . GLU A 1 202 ? -35.746 10.663 30.081 1.00 86.38 202 GLU A C 1
ATOM 1606 O O . GLU A 1 202 ? -35.228 11.287 31.009 1.00 86.38 202 GLU A O 1
ATOM 1611 N N . CYS A 1 203 ? -36.856 11.072 29.460 1.00 71.31 203 CYS A N 1
ATOM 1612 C CA . CYS A 1 203 ? -37.706 12.166 29.929 1.00 71.31 203 CYS A CA 1
ATOM 1613 C C . CYS A 1 203 ? -38.886 11.605 30.710 1.00 71.31 203 CYS A C 1
ATOM 1615 O O . CYS A 1 203 ? -39.421 10.569 30.254 1.00 71.31 203 CYS A O 1
#

Foldseek 3Di:
DPDPDPFDKDFPDDLVVLLVVVVVVCVVPDDDFQLNLQPDDPVLLVVVLCVLCVVVVHDDDPPDQSQSLVSDDPQLVVLVVLLQVVCCVPVVDRLLVPSRWWFFSVDHNVVGQICSVPSAQGQAAQVQTFTARNNRNGGRFLLSLCVSLQAQQDPVSCVVVVHDHDDRPDRVVSSNVSNVSHRPVVVVSVVVSVVNGIDTDDD

Mean predicted aligned error: 5.12 Å

Sequence (203 aa):
MVLSHKQRTRQLQDVEQLYARVSQHIVRYVSTQPSDYFISDKTECIREAQIRATQRGVRVYPGADPNLDSLLLPRERRVLSDLLCVYRKKHRSDPYQDKNLVIHLGDSSERQCWSAASGRVPTFRATGGLLWSVPRSRWMTARERLAALGLPVTDETAAAMGVPKFPCLDVRRAQHVAGNSFHFSTVSVVQLVALLSFAKIEC